Protein AF-A0A0W8BZK5-F1 (afdb_monomer)

Foldseek 3Di:
DVVVVCVVVVVVVVVVVVCVVVQCVQQNLLDDPDNLQQCADPVDLVAAGSSQDRDDPVVSVVVVVVVVVVCVVVVVVVCVVVLVVCCCVPVVQPPDPVVVVVVVVPPDDDDPPPDDDDDDDPDDPDDPVRVVVVVVVVSVVSCPDPVSVVVSVVVVVVVVVVVVVCCVLCVVLVVLVVQLCCLPVCLVPVQVVVLVVVCVVCVPPDDPVVVVVSVVSNVVSNVVSVVSNVVSVCCRPPNDPDQQSRPSDDPVCSPPNPRNPPPPPD

pLDDT: mean 74.09, std 17.81, range [29.72, 94.94]

Radius of gyration: 26.02 Å; Cα contacts (8 Å, |Δi|>4): 143; chains: 1; bounding box: 60×58×75 Å

Structure (mmCIF, N/CA/C/O backbone):
data_AF-A0A0W8BZK5-F1
#
_entry.id   AF-A0A0W8BZK5-F1
#
loop_
_atom_site.group_PDB
_atom_site.id
_atom_site.type_symbol
_atom_site.label_atom_id
_atom_site.label_alt_id
_atom_site.label_comp_id
_atom_site.label_asym_id
_atom_site.label_entity_id
_atom_site.label_seq_id
_atom_site.pdbx_PDB_ins_code
_atom_site.Cartn_x
_atom_site.Cartn_y
_atom_site.Cartn_z
_atom_site.occupancy
_atom_site.B_iso_or_equiv
_atom_site.auth_seq_id
_atom_site.auth_comp_id
_atom_site.auth_asym_id
_atom_site.auth_atom_id
_atom_site.pdbx_PDB_model_num
ATOM 1 N N . MET A 1 1 ? -25.709 -7.618 2.579 1.00 75.31 1 MET A N 1
ATOM 2 C CA . MET A 1 1 ? -24.299 -7.294 2.890 1.00 75.31 1 MET A CA 1
ATOM 3 C C . MET A 1 1 ? -23.304 -8.224 2.175 1.00 75.31 1 MET A C 1
ATOM 5 O O . MET A 1 1 ? -22.573 -7.702 1.344 1.00 75.31 1 MET A O 1
ATOM 9 N N . PRO A 1 2 ? -23.306 -9.567 2.339 1.00 87.19 2 PRO A N 1
ATOM 10 C CA . PRO A 1 2 ? -22.274 -10.434 1.736 1.00 87.19 2 PRO A CA 1
ATOM 11 C C . PRO A 1 2 ? -22.284 -10.462 0.198 1.00 87.19 2 PRO A C 1
ATOM 13 O O . PRO A 1 2 ? -21.233 -10.506 -0.428 1.00 87.19 2 PRO A O 1
ATOM 16 N N . ARG A 1 3 ? -23.463 -10.352 -0.429 1.00 88.50 3 ARG A N 1
ATOM 17 C CA . ARG A 1 3 ? -23.583 -10.293 -1.898 1.00 88.50 3 ARG A CA 1
ATOM 18 C C . ARG A 1 3 ? -22.897 -9.066 -2.506 1.00 88.50 3 ARG A C 1
ATOM 20 O O . ARG A 1 3 ? -22.316 -9.173 -3.574 1.00 88.50 3 ARG A O 1
ATOM 27 N N . ILE A 1 4 ? -22.947 -7.922 -1.820 1.00 92.31 4 ILE A N 1
ATOM 28 C CA . ILE A 1 4 ? -22.330 -6.677 -2.300 1.00 92.31 4 ILE A CA 1
ATOM 29 C C . ILE A 1 4 ? -20.807 -6.803 -2.233 1.00 92.31 4 ILE A C 1
ATOM 31 O O . ILE A 1 4 ? -20.140 -6.464 -3.200 1.00 92.31 4 ILE A O 1
ATOM 35 N N . ILE A 1 5 ? -20.280 -7.370 -1.139 1.00 90.62 5 ILE A N 1
ATOM 36 C CA . ILE A 1 5 ? -18.844 -7.639 -0.965 1.00 90.62 5 ILE A CA 1
ATOM 37 C C . ILE A 1 5 ? -18.337 -8.590 -2.053 1.00 90.62 5 ILE A C 1
ATOM 39 O O . ILE A 1 5 ? -17.288 -8.351 -2.640 1.00 90.62 5 ILE A O 1
ATOM 43 N N . LEU A 1 6 ? -19.092 -9.649 -2.354 1.00 91.88 6 LEU A N 1
ATOM 44 C CA . LEU A 1 6 ? -18.705 -10.613 -3.382 1.00 91.88 6 LEU A CA 1
ATOM 45 C C . LEU A 1 6 ? -18.656 -9.970 -4.775 1.00 91.88 6 LEU A C 1
ATOM 47 O O . LEU A 1 6 ? -17.715 -10.214 -5.526 1.00 91.88 6 LEU A O 1
ATOM 51 N N . VAL A 1 7 ? -19.632 -9.118 -5.103 1.00 94.56 7 VAL A N 1
ATOM 52 C CA . VAL A 1 7 ? -19.660 -8.397 -6.384 1.00 94.56 7 VAL A CA 1
ATOM 53 C C . VAL A 1 7 ? -18.528 -7.372 -6.472 1.00 94.56 7 VAL A C 1
ATOM 55 O O . VAL A 1 7 ? -17.850 -7.320 -7.495 1.00 94.56 7 VAL A O 1
ATOM 58 N N . SER A 1 8 ? -18.286 -6.580 -5.423 1.00 92.69 8 SER A N 1
ATOM 59 C CA . SER A 1 8 ? -17.249 -5.542 -5.451 1.00 92.69 8 SER A CA 1
ATOM 60 C C . SER A 1 8 ? -15.835 -6.126 -5.459 1.00 92.69 8 SER A C 1
ATOM 62 O O . SER A 1 8 ? -15.016 -5.711 -6.278 1.00 92.69 8 SER A O 1
ATOM 64 N N . LEU A 1 9 ? -15.558 -7.123 -4.611 1.00 91.81 9 LEU A N 1
ATOM 65 C CA . LEU A 1 9 ? -14.267 -7.812 -4.580 1.00 91.81 9 LEU A CA 1
ATOM 66 C C . LEU A 1 9 ? -14.028 -8.571 -5.889 1.00 91.81 9 LEU A C 1
ATOM 68 O O . LEU A 1 9 ? -12.952 -8.462 -6.467 1.00 91.81 9 LEU A O 1
ATOM 72 N N . GLY A 1 10 ? -15.048 -9.274 -6.396 1.00 93.56 10 GLY A N 1
ATOM 73 C CA . GLY A 1 10 ? -14.964 -10.002 -7.661 1.00 93.56 10 GLY A CA 1
ATOM 74 C C . GLY A 1 10 ? -14.687 -9.086 -8.853 1.00 93.56 10 GLY A C 1
ATOM 75 O O . GLY A 1 10 ? -13.795 -9.374 -9.651 1.00 93.56 10 GLY A O 1
ATOM 76 N N . ALA A 1 11 ? -15.391 -7.954 -8.951 1.00 94.94 11 ALA 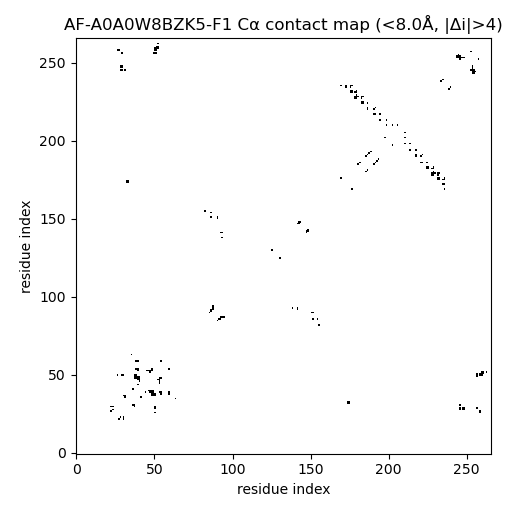A N 1
ATOM 77 C CA . ALA A 1 11 ? -15.142 -6.961 -9.994 1.00 94.94 11 ALA A CA 1
ATOM 78 C C . ALA A 1 11 ? -13.724 -6.374 -9.888 1.00 94.94 11 ALA A C 1
ATOM 80 O O . ALA A 1 11 ? -13.016 -6.307 -10.892 1.00 94.94 11 ALA A O 1
ATOM 81 N N . GLY A 1 12 ? -13.279 -6.012 -8.679 1.00 93.06 12 GLY A N 1
ATOM 82 C CA . GLY A 1 12 ? -11.923 -5.511 -8.442 1.00 93.06 12 GLY A CA 1
ATOM 83 C C . GLY A 1 12 ? -10.846 -6.512 -8.864 1.00 93.06 12 GLY A C 1
ATOM 84 O O . GLY A 1 12 ? -9.942 -6.163 -9.624 1.00 93.06 12 GLY A O 1
ATOM 85 N N . SER A 1 13 ? -10.973 -7.774 -8.448 1.00 93.44 13 SER A N 1
ATOM 86 C CA . SER A 1 13 ? -10.050 -8.844 -8.840 1.00 93.44 13 SER A CA 1
ATOM 87 C C . SER A 1 13 ? -10.023 -9.069 -10.353 1.00 93.44 13 SER A C 1
ATOM 89 O O . SER A 1 13 ? -8.945 -9.272 -10.906 1.00 93.44 13 SER A O 1
ATOM 91 N N . ALA A 1 14 ? -11.168 -8.986 -11.038 1.00 94.88 14 ALA A N 1
ATOM 92 C CA . ALA A 1 14 ? -11.226 -9.122 -12.493 1.00 94.88 14 ALA A CA 1
ATOM 93 C C . ALA A 1 14 ? -10.464 -7.995 -13.215 1.00 94.88 14 ALA A C 1
ATOM 95 O O . ALA A 1 14 ? -9.717 -8.271 -14.154 1.00 94.88 14 ALA A O 1
ATOM 96 N N . PHE A 1 15 ? -10.593 -6.744 -12.758 1.00 93.69 15 PHE A N 1
ATOM 97 C CA . PHE A 1 15 ? -9.834 -5.623 -13.322 1.00 93.69 15 PHE A CA 1
ATOM 98 C C . PHE A 1 15 ? -8.328 -5.753 -13.070 1.00 93.69 15 PHE A C 1
ATOM 100 O O . PHE A 1 15 ? -7.545 -5.581 -14.005 1.00 93.69 15 PHE A O 1
ATOM 107 N N . PHE A 1 16 ? -7.911 -6.110 -11.849 1.00 89.38 16 PHE A N 1
ATOM 108 C CA . PHE A 1 16 ? -6.493 -6.344 -11.550 1.00 89.38 16 PHE A CA 1
ATOM 109 C C . PHE A 1 16 ? -5.911 -7.486 -12.383 1.00 89.38 16 PHE A C 1
ATOM 111 O O . PHE A 1 16 ? -4.810 -7.355 -12.917 1.00 89.38 16 PHE A O 1
ATOM 118 N N . LEU A 1 17 ? -6.664 -8.574 -12.554 1.00 91.25 17 LEU A N 1
ATOM 119 C CA . LEU A 1 17 ? -6.258 -9.700 -13.388 1.00 91.25 17 LEU A CA 1
ATOM 120 C C . LEU A 1 17 ? -6.115 -9.288 -14.859 1.00 91.25 17 LEU A C 1
ATOM 122 O O . LEU A 1 17 ? -5.125 -9.640 -15.497 1.00 91.25 17 LEU A O 1
ATOM 126 N N . ALA A 1 18 ? -7.063 -8.516 -15.394 1.00 91.94 18 ALA A N 1
ATOM 127 C CA . ALA A 1 18 ? -7.003 -8.029 -16.770 1.00 91.94 18 ALA A CA 1
ATOM 128 C C . ALA A 1 18 ? -5.768 -7.145 -17.012 1.00 91.94 18 ALA A C 1
ATOM 130 O O . ALA A 1 18 ? -5.072 -7.326 -18.012 1.00 91.94 18 ALA A O 1
ATOM 131 N N . ILE A 1 19 ? -5.460 -6.235 -16.080 1.00 87.88 19 ILE A N 1
ATOM 132 C CA . ILE A 1 19 ? -4.265 -5.381 -16.151 1.00 87.88 19 ILE A CA 1
ATOM 133 C C . ILE A 1 19 ? -2.990 -6.227 -16.059 1.00 87.88 19 ILE A C 1
ATOM 135 O O . ILE A 1 19 ? -2.066 -6.006 -16.839 1.00 87.88 19 ILE A O 1
ATOM 139 N N . ALA A 1 20 ? -2.944 -7.215 -15.161 1.00 84.75 20 ALA A N 1
ATOM 140 C CA . ALA A 1 20 ? -1.790 -8.098 -15.010 1.00 84.75 20 ALA A CA 1
ATOM 141 C C . ALA A 1 20 ? -1.519 -8.917 -16.283 1.00 84.75 20 ALA A C 1
ATOM 143 O O . ALA A 1 20 ? -0.385 -8.952 -16.760 1.00 84.75 20 ALA A O 1
ATOM 144 N N . ILE A 1 21 ? -2.557 -9.519 -16.878 1.00 86.75 21 ILE A N 1
ATOM 145 C CA . ILE A 1 21 ? -2.435 -10.286 -18.128 1.00 86.75 21 ILE A CA 1
ATOM 146 C C . ILE A 1 21 ? -1.998 -9.374 -19.278 1.00 86.75 21 ILE A C 1
ATOM 148 O O . ILE A 1 21 ? -1.086 -9.729 -20.023 1.00 86.75 21 ILE A O 1
ATOM 152 N N . ALA A 1 22 ? -2.609 -8.193 -19.420 1.00 84.56 22 ALA A N 1
ATOM 153 C CA . ALA A 1 22 ? -2.249 -7.242 -20.469 1.00 84.56 22 ALA A CA 1
ATOM 154 C C . ALA A 1 22 ? -0.808 -6.727 -20.312 1.00 84.56 22 ALA A C 1
ATOM 156 O O . ALA A 1 22 ? -0.077 -6.645 -21.298 1.00 84.56 22 ALA A O 1
ATOM 157 N N . GLY A 1 23 ? -0.386 -6.427 -19.080 1.00 78.69 23 GLY A N 1
ATOM 158 C CA . GLY A 1 23 ? 0.980 -6.013 -18.763 1.00 78.69 23 GLY A CA 1
ATOM 159 C C . GLY A 1 23 ? 1.998 -7.103 -19.091 1.00 78.69 23 GLY A C 1
ATOM 160 O O . GLY A 1 23 ? 2.964 -6.842 -19.807 1.00 78.69 23 GLY A O 1
ATOM 161 N N . TYR A 1 24 ? 1.740 -8.338 -18.656 1.00 79.56 24 TYR A N 1
ATOM 162 C CA . TYR A 1 24 ? 2.610 -9.478 -18.947 1.00 79.56 24 TYR A CA 1
ATOM 163 C C . TYR A 1 24 ? 2.682 -9.790 -20.449 1.00 79.56 24 TYR A C 1
ATOM 165 O O . TYR A 1 24 ? 3.766 -10.006 -20.983 1.00 79.56 24 TYR A O 1
ATOM 173 N N . ALA A 1 25 ? 1.557 -9.744 -21.167 1.00 80.38 25 ALA A N 1
ATOM 174 C CA . ALA A 1 25 ? 1.538 -9.964 -22.613 1.00 80.38 25 ALA A CA 1
ATOM 175 C C . ALA A 1 25 ? 2.269 -8.859 -23.400 1.00 80.38 25 ALA A C 1
ATOM 177 O O . ALA A 1 25 ? 2.789 -9.118 -24.485 1.00 80.38 25 ALA A O 1
ATOM 178 N N . ALA A 1 26 ? 2.298 -7.626 -22.883 1.00 72.81 26 ALA A N 1
ATOM 179 C CA . ALA A 1 26 ? 2.930 -6.492 -23.551 1.00 72.81 26 ALA A CA 1
ATOM 180 C C . ALA A 1 26 ? 4.432 -6.350 -23.250 1.00 72.81 26 ALA A C 1
ATOM 182 O O . ALA A 1 26 ? 5.170 -5.937 -24.142 1.00 72.81 26 ALA A O 1
ATOM 183 N N . GLY A 1 27 ? 4.877 -6.659 -22.026 1.00 67.12 27 GLY A N 1
ATOM 184 C CA . GLY A 1 27 ? 6.263 -6.441 -21.581 1.00 67.12 27 GLY A CA 1
ATOM 185 C C . GLY A 1 27 ? 7.003 -7.673 -21.056 1.00 67.12 27 GLY A C 1
ATOM 186 O O . GLY A 1 27 ? 8.165 -7.562 -20.671 1.00 67.12 27 GLY A O 1
ATOM 187 N N . GLY A 1 28 ? 6.365 -8.846 -21.039 1.00 70.81 28 GLY A N 1
ATOM 188 C CA . GLY A 1 28 ? 6.978 -10.103 -20.609 1.00 70.81 28 GLY A CA 1
ATOM 189 C C . GLY A 1 28 ? 7.560 -10.041 -19.192 1.00 70.81 28 GLY A C 1
ATOM 190 O O . GLY A 1 28 ? 7.042 -9.357 -18.310 1.00 70.81 28 GLY A O 1
ATOM 191 N N . CYS A 1 29 ? 8.673 -10.745 -18.980 1.00 62.28 29 CYS A N 1
ATOM 192 C CA . CYS A 1 29 ? 9.392 -10.787 -17.700 1.00 62.28 29 CYS A CA 1
ATOM 193 C C . CYS A 1 29 ? 10.202 -9.508 -17.389 1.00 62.28 29 CYS A C 1
ATOM 195 O O . CYS A 1 29 ? 10.888 -9.454 -16.371 1.00 62.28 29 CYS A O 1
ATOM 197 N N . GLN A 1 30 ? 10.133 -8.489 -18.254 1.00 56.97 30 GLN A N 1
ATOM 198 C CA . GLN A 1 30 ? 10.928 -7.255 -18.174 1.00 56.97 30 GLN A CA 1
ATO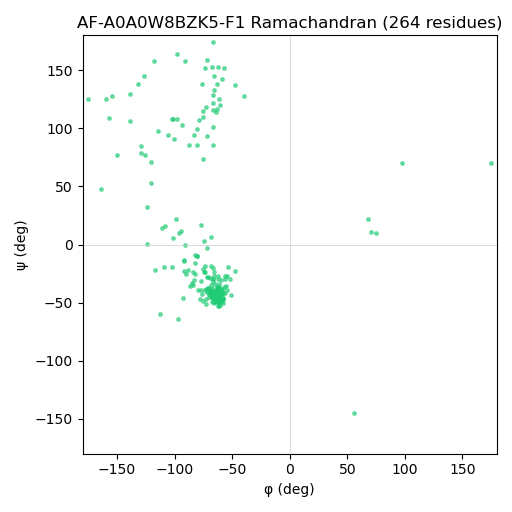M 199 C C . GLN A 1 30 ? 10.146 -6.065 -17.608 1.00 56.97 30 GLN A C 1
ATOM 201 O O . GLN A 1 30 ? 10.648 -4.943 -17.548 1.00 56.97 30 GLN A O 1
ATOM 206 N N . LEU A 1 31 ? 8.912 -6.307 -17.165 1.00 64.31 31 LEU A N 1
ATOM 207 C CA . LEU A 1 31 ? 8.102 -5.317 -16.476 1.00 64.31 31 LEU A CA 1
ATOM 208 C C . LEU A 1 31 ? 8.771 -4.928 -15.150 1.00 64.31 31 LEU A C 1
ATOM 210 O O . LEU A 1 31 ? 8.856 -5.738 -14.226 1.00 64.31 31 LEU A O 1
ATOM 214 N N . SER A 1 32 ? 9.217 -3.676 -15.040 1.00 62.41 32 SER A N 1
ATOM 215 C CA . SER A 1 32 ? 9.561 -3.110 -13.738 1.00 62.41 32 SER A CA 1
ATOM 216 C C . SER A 1 32 ? 8.277 -2.814 -12.966 1.00 62.41 32 SER A C 1
ATOM 218 O O . SER A 1 32 ? 7.218 -2.544 -13.538 1.00 62.41 32 SER A O 1
ATOM 220 N N . GLY A 1 33 ? 8.368 -2.863 -11.642 1.00 61.84 33 GLY A N 1
ATOM 221 C CA . GLY A 1 33 ? 7.221 -2.753 -10.749 1.00 61.84 33 GLY A CA 1
ATOM 222 C C . GLY A 1 33 ? 6.355 -1.524 -10.886 1.00 61.84 33 GLY A C 1
ATOM 223 O O . GLY A 1 33 ? 5.168 -1.563 -10.578 1.00 61.84 33 GLY A O 1
ATOM 224 N N . ASN A 1 34 ? 6.943 -0.428 -11.352 1.00 72.94 34 ASN A N 1
ATOM 225 C CA . ASN A 1 34 ? 6.176 0.730 -11.748 1.00 72.94 34 ASN A CA 1
ATOM 226 C C . ASN A 1 34 ? 6.066 0.765 -13.274 1.00 72.94 34 ASN A C 1
ATOM 228 O O . ASN A 1 34 ? 7.017 1.094 -13.991 1.00 72.94 34 ASN A O 1
ATOM 232 N N . LEU A 1 35 ? 4.861 0.463 -13.757 1.00 72.81 35 LEU A N 1
ATOM 233 C CA . LEU A 1 35 ? 4.532 0.459 -15.179 1.00 72.81 35 LEU A CA 1
ATOM 234 C C . LEU A 1 35 ? 4.802 1.815 -15.835 1.00 72.81 35 LEU A C 1
ATOM 236 O O . LEU A 1 35 ? 5.283 1.856 -16.963 1.00 72.81 35 LEU A O 1
ATOM 240 N N . LEU A 1 36 ? 4.566 2.924 -15.126 1.00 71.00 36 LEU A N 1
ATOM 241 C CA . LEU A 1 36 ? 4.799 4.266 -15.666 1.00 71.00 36 LEU A CA 1
ATOM 242 C C . LEU A 1 36 ? 6.284 4.492 -15.985 1.00 71.00 36 LEU A C 1
ATOM 244 O O . LEU A 1 36 ? 6.599 5.003 -17.056 1.00 71.00 36 LEU A O 1
ATOM 248 N N . PHE A 1 37 ? 7.196 4.024 -15.126 1.00 69.81 37 PHE A N 1
ATOM 249 C CA . PHE A 1 37 ? 8.642 4.120 -15.371 1.00 69.81 37 PHE A CA 1
ATOM 250 C C . PHE A 1 37 ? 9.155 3.143 -16.437 1.00 69.81 37 PHE A C 1
ATOM 252 O O . PHE A 1 37 ? 10.221 3.366 -17.000 1.00 69.81 37 PHE A O 1
ATOM 259 N N . SER A 1 38 ? 8.397 2.091 -16.749 1.00 69.06 38 SER A N 1
ATOM 260 C CA . SER A 1 38 ? 8.755 1.119 -17.793 1.00 69.06 38 SER A CA 1
ATOM 261 C C . SER A 1 38 ? 8.319 1.576 -19.191 1.00 69.06 38 SER A C 1
ATOM 263 O O . SER A 1 38 ? 8.980 1.300 -20.195 1.00 69.06 38 SER A O 1
ATOM 265 N N . VAL A 1 39 ? 7.199 2.299 -19.279 1.00 71.44 39 VAL A N 1
ATOM 266 C CA . VAL A 1 39 ? 6.607 2.735 -20.555 1.00 71.44 39 VAL A CA 1
ATOM 267 C C . VAL A 1 39 ? 7.395 3.878 -21.203 1.00 71.44 39 VAL A C 1
ATOM 269 O O . VAL A 1 39 ? 7.329 4.035 -22.419 1.00 71.44 39 VAL A O 1
ATOM 272 N N . VAL A 1 40 ? 8.165 4.658 -20.438 1.00 71.38 40 VAL A N 1
ATOM 273 C CA . VAL A 1 40 ? 8.883 5.845 -20.936 1.00 71.38 40 VAL A CA 1
ATOM 274 C C . VAL A 1 40 ? 10.328 5.838 -20.474 1.00 71.38 40 VAL A C 1
ATOM 276 O O . VAL A 1 40 ? 10.611 5.581 -19.308 1.00 71.38 40 VAL A O 1
ATOM 279 N N . ASN A 1 41 ? 11.241 6.200 -21.372 1.00 69.00 41 ASN A N 1
ATOM 280 C CA . ASN A 1 41 ? 12.607 6.514 -20.984 1.00 69.00 41 ASN A CA 1
ATOM 281 C C . ASN A 1 41 ? 12.652 7.899 -20.311 1.00 69.00 41 ASN A C 1
ATOM 283 O O . ASN A 1 41 ? 12.350 8.917 -20.934 1.00 69.00 41 ASN A O 1
ATOM 287 N N . ILE A 1 42 ? 12.994 7.916 -19.021 1.00 66.69 42 ILE A N 1
ATOM 288 C CA . ILE A 1 42 ? 13.030 9.126 -18.181 1.00 66.69 42 ILE A CA 1
ATOM 289 C C . ILE A 1 42 ? 14.203 10.041 -18.566 1.00 66.69 42 ILE A C 1
ATOM 291 O O . ILE A 1 42 ? 14.110 11.250 -18.363 1.00 66.69 42 ILE A O 1
ATOM 295 N N . ALA A 1 43 ? 15.291 9.481 -19.106 1.00 67.38 43 ALA A N 1
ATOM 296 C CA . ALA A 1 43 ? 16.466 10.244 -19.515 1.00 67.38 43 ALA A CA 1
ATOM 297 C C . ALA A 1 43 ? 16.237 10.942 -20.861 1.00 67.38 43 ALA A C 1
ATOM 299 O O . ALA A 1 43 ? 16.467 12.142 -20.960 1.00 67.38 43 ALA A O 1
ATOM 300 N N . ASP A 1 44 ? 15.709 10.217 -21.855 1.00 64.69 44 ASP A N 1
ATOM 301 C CA . ASP A 1 44 ? 15.433 10.761 -23.186 1.00 64.69 44 ASP A CA 1
ATOM 302 C C . ASP A 1 44 ? 14.089 10.265 -23.751 1.00 64.69 44 ASP A C 1
ATOM 304 O O . ASP A 1 44 ? 14.004 9.140 -24.252 1.00 64.69 44 ASP A O 1
ATOM 308 N N . PRO A 1 45 ? 13.037 11.107 -23.791 1.00 68.25 45 PRO A N 1
ATOM 309 C CA . PRO A 1 45 ? 11.698 10.712 -24.247 1.00 68.25 45 PRO A CA 1
ATOM 310 C C . PRO A 1 45 ? 11.599 10.492 -25.768 1.00 68.25 45 PRO A C 1
ATOM 312 O O . PRO A 1 45 ? 10.528 10.181 -26.291 1.00 68.25 45 PRO A O 1
ATOM 315 N N . THR A 1 46 ? 12.687 10.726 -26.507 1.00 66.62 46 THR A N 1
ATOM 316 C CA . THR A 1 46 ? 12.806 10.469 -27.950 1.00 66.62 46 THR A CA 1
ATOM 317 C C . THR A 1 46 ? 13.359 9.081 -28.261 1.00 66.62 46 THR A C 1
ATOM 319 O O . THR A 1 46 ? 13.278 8.645 -29.409 1.00 66.62 46 THR A O 1
ATOM 322 N N . THR A 1 47 ? 13.907 8.397 -27.257 1.00 66.00 47 THR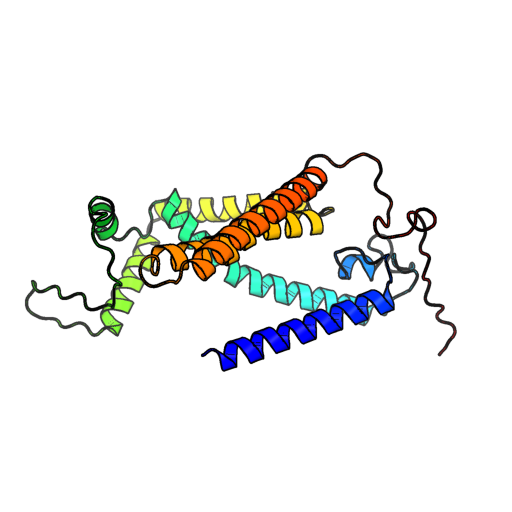 A N 1
ATOM 323 C CA . THR A 1 47 ? 14.513 7.072 -27.385 1.00 66.00 47 THR A CA 1
ATOM 324 C C . THR A 1 47 ? 13.535 5.980 -26.956 1.00 66.00 47 THR A C 1
ATOM 326 O O . THR A 1 47 ? 12.502 6.253 -26.339 1.00 66.00 47 THR A O 1
ATOM 329 N N . ALA A 1 48 ? 13.827 4.735 -27.334 1.00 66.06 48 ALA A N 1
ATOM 330 C CA . ALA A 1 48 ? 13.012 3.594 -26.937 1.00 66.06 48 ALA A CA 1
ATOM 331 C C . ALA A 1 48 ? 12.945 3.477 -25.403 1.00 66.06 48 ALA A C 1
ATOM 333 O O . ALA A 1 48 ? 13.928 3.742 -24.703 1.00 66.06 48 ALA A O 1
ATOM 334 N N . SER A 1 49 ? 11.777 3.090 -24.881 1.00 69.44 49 SER A N 1
ATOM 335 C CA . SER A 1 49 ? 11.628 2.782 -23.456 1.00 69.44 49 SER A CA 1
ATOM 336 C C . SER A 1 49 ? 12.427 1.527 -23.083 1.00 69.44 49 SER A C 1
ATOM 338 O O . SER A 1 49 ? 12.942 0.824 -23.954 1.00 69.44 49 SER A O 1
ATOM 340 N N . ALA A 1 50 ? 12.476 1.193 -21.790 1.00 62.88 50 ALA A N 1
ATOM 341 C CA . ALA A 1 50 ? 13.048 -0.068 -21.311 1.00 62.88 50 ALA A CA 1
ATOM 342 C C . ALA A 1 50 ? 12.450 -1.323 -21.994 1.00 62.88 50 ALA A C 1
ATOM 344 O O . ALA A 1 50 ? 13.077 -2.375 -21.989 1.00 62.88 50 ALA A O 1
ATOM 345 N N . LEU A 1 51 ? 11.265 -1.206 -22.609 1.00 63.03 51 LEU A N 1
ATOM 346 C CA . LEU A 1 51 ? 10.574 -2.266 -23.351 1.00 63.03 51 LEU A CA 1
ATOM 347 C C . LEU A 1 51 ? 10.820 -2.203 -24.876 1.00 63.03 51 LEU A C 1
ATOM 349 O O . LEU A 1 51 ? 10.139 -2.876 -25.648 1.00 63.03 51 LEU A O 1
ATOM 353 N N . GLY A 1 52 ? 11.753 -1.371 -25.347 1.00 65.88 52 GLY A N 1
ATOM 354 C CA . GLY A 1 52 ? 12.170 -1.338 -26.754 1.00 65.88 52 GLY A CA 1
ATOM 355 C C . GLY A 1 52 ? 11.179 -0.685 -27.727 1.00 65.88 52 GLY A C 1
ATOM 356 O O . GLY A 1 52 ? 11.387 -0.763 -28.936 1.00 65.88 52 GLY A O 1
ATOM 357 N N . PHE A 1 53 ? 10.120 -0.022 -27.245 1.00 69.69 53 PHE A N 1
ATOM 358 C CA . PHE A 1 53 ? 9.157 0.699 -28.089 1.00 69.69 53 PHE A CA 1
ATOM 359 C C . PHE A 1 53 ? 9.129 2.205 -27.798 1.00 69.69 53 PHE A C 1
ATOM 361 O O . PHE A 1 53 ? 9.507 2.660 -26.718 1.00 69.69 53 PHE A O 1
ATOM 368 N N . ILE A 1 54 ? 8.658 2.987 -28.774 1.00 73.25 54 ILE A N 1
ATOM 369 C CA . ILE A 1 54 ? 8.449 4.434 -28.644 1.00 73.25 54 ILE A CA 1
ATOM 370 C C . ILE A 1 54 ? 6.945 4.676 -28.429 1.00 73.25 54 ILE A C 1
ATOM 372 O O . ILE A 1 54 ? 6.163 4.476 -29.362 1.00 73.25 54 ILE A O 1
ATOM 376 N N . PRO A 1 55 ? 6.500 5.066 -27.220 1.00 76.25 55 PRO A N 1
ATOM 377 C CA . PRO A 1 55 ? 5.086 5.317 -26.951 1.00 76.25 55 PRO A CA 1
ATOM 378 C C . PRO A 1 55 ? 4.574 6.602 -27.620 1.00 76.25 55 PRO A C 1
ATOM 380 O O . PRO A 1 55 ? 5.321 7.546 -27.882 1.00 76.25 55 PRO A O 1
ATOM 383 N N . ASN A 1 56 ? 3.252 6.692 -27.815 1.00 81.50 56 ASN A N 1
ATOM 384 C CA . ASN A 1 56 ? 2.616 7.954 -28.190 1.00 81.50 56 ASN A CA 1
ATOM 385 C C . ASN A 1 56 ? 2.732 8.971 -27.038 1.00 81.50 56 ASN A C 1
ATOM 387 O O . ASN A 1 56 ? 2.237 8.738 -25.933 1.00 81.50 56 ASN A O 1
ATOM 391 N N . ARG A 1 57 ? 3.348 10.126 -27.318 1.00 77.88 57 ARG A N 1
ATOM 392 C CA . ARG A 1 57 ? 3.642 11.173 -26.322 1.00 77.88 57 ARG A CA 1
ATOM 393 C C . ARG A 1 57 ? 2.396 11.708 -25.621 1.00 77.88 57 ARG A C 1
ATOM 395 O O . ARG A 1 57 ? 2.426 11.928 -24.415 1.00 77.88 57 ARG A O 1
ATOM 402 N N . GLY A 1 58 ? 1.303 11.898 -26.362 1.00 83.19 58 GLY A N 1
ATOM 403 C CA . GLY A 1 58 ? 0.051 12.400 -25.801 1.00 83.19 58 GLY A CA 1
ATOM 404 C C . GLY A 1 58 ? -0.545 11.419 -24.795 1.00 83.19 58 GLY A C 1
ATOM 405 O O . GLY A 1 58 ? -0.899 11.816 -23.691 1.00 83.19 58 GLY A O 1
ATOM 406 N N . ALA A 1 59 ? -0.580 10.127 -25.133 1.00 83.06 59 ALA A N 1
ATOM 407 C CA . ALA A 1 59 ? -1.130 9.092 -24.255 1.00 83.06 59 ALA A CA 1
ATOM 408 C C . ALA A 1 59 ? -0.348 8.971 -22.937 1.00 83.06 59 ALA A C 1
ATOM 410 O O . ALA A 1 59 ? -0.946 8.871 -21.868 1.00 83.06 59 ALA A O 1
ATOM 411 N N . VAL A 1 60 ? 0.982 9.051 -23.011 1.00 81.94 60 VAL A N 1
ATOM 412 C CA . VAL A 1 60 ? 1.864 9.043 -21.838 1.00 81.94 60 VAL A CA 1
ATOM 413 C C . VAL A 1 60 ? 1.593 10.239 -20.933 1.00 81.94 60 VAL A C 1
ATOM 415 O O . VAL A 1 60 ? 1.352 10.063 -19.741 1.00 81.94 60 VAL A O 1
ATOM 418 N N . ILE A 1 61 ? 1.606 11.455 -21.487 1.00 85.56 61 ILE A N 1
ATOM 419 C CA . ILE A 1 61 ? 1.394 12.678 -20.702 1.00 85.56 61 ILE A CA 1
ATOM 420 C C . ILE A 1 61 ? 0.015 12.643 -20.039 1.00 85.56 61 ILE A C 1
ATOM 422 O O . ILE A 1 61 ? -0.100 12.938 -18.851 1.00 85.56 61 ILE A O 1
ATOM 426 N N . MET A 1 62 ? -1.017 12.217 -20.772 1.00 88.44 62 MET A N 1
ATOM 427 C CA . MET A 1 62 ? -2.366 12.079 -20.223 1.00 88.44 62 MET A CA 1
ATOM 428 C C . MET A 1 62 ? -2.415 11.057 -19.082 1.00 88.44 62 MET A C 1
ATOM 430 O O . MET A 1 62 ? -3.041 11.338 -18.064 1.00 88.44 62 MET A O 1
ATOM 434 N N . ALA A 1 63 ? -1.719 9.921 -19.199 1.00 87.31 63 ALA A N 1
ATOM 435 C CA . ALA A 1 63 ? -1.646 8.922 -18.132 1.00 87.31 63 ALA A CA 1
ATOM 436 C C . ALA A 1 63 ? -0.967 9.472 -16.863 1.00 87.31 63 ALA A C 1
ATOM 438 O O . ALA A 1 63 ? -1.505 9.315 -15.766 1.00 87.31 63 ALA A O 1
ATOM 439 N N . TYR A 1 64 ? 0.165 10.171 -17.002 1.00 85.69 64 TYR A N 1
ATOM 440 C CA . TYR A 1 64 ? 0.852 10.805 -15.870 1.00 85.69 64 TYR A CA 1
ATOM 441 C C . TYR A 1 64 ? 0.009 11.903 -15.213 1.00 85.69 64 TYR A C 1
ATOM 443 O O . TYR A 1 64 ? -0.054 11.966 -13.986 1.00 85.69 64 TYR A O 1
ATOM 451 N N . LEU A 1 65 ? -0.674 12.739 -16.003 1.00 90.69 65 LEU A N 1
ATOM 452 C CA . LEU A 1 65 ? -1.566 13.771 -15.470 1.00 90.69 65 LEU A CA 1
ATOM 453 C C . LEU A 1 65 ? -2.738 13.160 -14.699 1.00 90.69 65 LEU A C 1
ATOM 455 O O . LEU A 1 65 ? -3.033 13.607 -13.592 1.00 90.69 65 LEU A O 1
ATOM 459 N N . PHE A 1 66 ? -3.378 12.119 -15.238 1.00 91.81 66 PHE A N 1
ATOM 460 C CA . PHE A 1 66 ? -4.498 11.460 -14.562 1.00 91.81 66 PHE A CA 1
ATOM 461 C C . PHE A 1 66 ? -4.056 10.771 -13.267 1.00 91.81 66 PHE A C 1
ATOM 463 O O . PHE A 1 66 ? -4.732 10.891 -12.244 1.00 91.81 66 PHE A O 1
ATOM 470 N N . MET A 1 67 ? -2.895 10.107 -13.286 1.00 90.12 67 MET A N 1
ATOM 471 C CA . MET A 1 67 ? -2.316 9.491 -12.093 1.00 90.12 67 MET A CA 1
ATOM 472 C C . MET A 1 67 ? -1.976 10.546 -11.034 1.00 90.12 67 MET A C 1
ATOM 474 O O . MET A 1 67 ? -2.296 10.358 -9.862 1.00 90.12 67 MET A O 1
ATOM 478 N N . GLN A 1 68 ? -1.401 11.683 -11.436 1.00 91.56 68 GLN A N 1
ATOM 479 C CA . GLN A 1 68 ? -1.082 12.777 -10.520 1.00 91.56 68 GLN A CA 1
ATOM 480 C C . GLN A 1 68 ? -2.343 13.378 -9.891 1.00 91.56 68 GLN A C 1
ATOM 482 O O . GLN A 1 68 ? -2.392 13.557 -8.675 1.00 91.56 68 GLN A O 1
ATOM 487 N N . VAL A 1 69 ? -3.377 13.656 -10.693 1.00 94.44 69 VAL A N 1
ATOM 488 C CA . VAL A 1 69 ? -4.666 14.158 -10.187 1.00 94.44 69 VAL A CA 1
ATOM 489 C C . VAL A 1 69 ? -5.274 13.162 -9.196 1.00 94.44 69 VAL A C 1
ATOM 491 O O . VAL A 1 69 ? -5.703 13.566 -8.115 1.00 94.44 69 VAL A O 1
ATOM 494 N N . HIS A 1 70 ? -5.250 11.863 -9.512 1.00 92.94 70 HIS A N 1
ATOM 495 C CA . HIS A 1 70 ? -5.734 10.818 -8.611 1.00 92.94 70 HIS A CA 1
ATOM 496 C C . HIS A 1 70 ? -4.963 10.788 -7.282 1.00 92.94 70 HIS A C 1
ATOM 498 O O . HIS A 1 70 ? -5.589 10.802 -6.223 1.00 92.94 70 HIS A O 1
ATOM 504 N N . ILE A 1 71 ? -3.623 10.799 -7.320 1.00 91.31 71 ILE A N 1
ATOM 505 C CA . ILE A 1 71 ? -2.779 10.762 -6.113 1.00 91.31 71 ILE A CA 1
ATOM 506 C C . ILE A 1 71 ? -3.023 11.991 -5.237 1.00 91.31 71 ILE A C 1
ATOM 508 O O . ILE A 1 71 ? -3.160 11.839 -4.028 1.00 91.31 71 ILE A O 1
ATOM 512 N N . VAL A 1 72 ? -3.110 13.195 -5.813 1.00 93.56 72 VAL A N 1
ATOM 513 C CA . VAL A 1 72 ? -3.311 14.434 -5.039 1.00 93.56 72 VAL A CA 1
ATOM 514 C C . VAL A 1 72 ? -4.653 14.419 -4.306 1.00 93.56 72 VAL A C 1
ATOM 516 O O . VAL A 1 72 ? -4.708 14.736 -3.116 1.00 93.56 72 VAL A O 1
ATOM 519 N N . ILE A 1 73 ? -5.726 14.004 -4.987 1.00 93.31 73 ILE A N 1
ATOM 520 C CA . ILE A 1 73 ? -7.059 13.900 -4.378 1.00 93.31 73 ILE A CA 1
ATOM 521 C C . ILE A 1 73 ? -7.060 12.816 -3.291 1.00 93.31 73 ILE A C 1
ATOM 523 O O . ILE A 1 73 ? -7.503 13.063 -2.168 1.00 93.31 73 ILE A O 1
ATOM 527 N N . ALA A 1 74 ? -6.526 11.630 -3.597 1.00 92.88 74 ALA A N 1
ATOM 528 C CA . ALA A 1 74 ? -6.484 10.514 -2.659 1.00 92.88 74 ALA A CA 1
ATOM 529 C C . ALA A 1 74 ? -5.657 10.853 -1.410 1.00 92.88 74 ALA A C 1
ATOM 531 O O . ALA A 1 74 ? -6.128 10.643 -0.293 1.00 92.88 74 ALA A O 1
ATOM 532 N N . PHE A 1 75 ? -4.472 11.444 -1.580 1.00 91.12 75 PHE A N 1
ATOM 533 C CA . PHE A 1 75 ? -3.572 11.815 -0.488 1.00 91.12 75 PHE A CA 1
ATOM 534 C C . PHE A 1 75 ? -4.251 12.733 0.533 1.00 91.12 75 PHE A C 1
ATOM 536 O O . PHE A 1 75 ? -4.126 12.499 1.735 1.00 91.12 75 PHE A O 1
ATOM 543 N N . SER A 1 76 ? -5.042 13.709 0.070 1.00 87.81 76 SER A N 1
ATOM 544 C CA . SER A 1 76 ? -5.800 14.598 0.958 1.00 87.81 76 SER A CA 1
ATOM 545 C C . SER A 1 76 ? -6.772 13.838 1.864 1.00 87.81 76 SER A C 1
ATOM 547 O O . SER A 1 76 ? -6.940 14.205 3.023 1.00 87.81 76 SER A O 1
ATOM 549 N N . THR A 1 77 ? -7.415 12.789 1.348 1.00 90.88 77 THR A N 1
ATOM 550 C CA . THR A 1 77 ? -8.407 12.007 2.106 1.00 90.88 77 THR A CA 1
ATOM 551 C C . THR A 1 77 ? -7.771 10.929 2.984 1.00 90.88 77 THR A C 1
ATOM 553 O O . THR A 1 77 ? -8.239 10.673 4.091 1.00 90.88 77 THR A O 1
ATOM 556 N N . VAL A 1 78 ? -6.676 10.318 2.525 1.00 90.62 78 VAL A N 1
ATOM 557 C CA . VAL A 1 78 ? -6.017 9.193 3.205 1.00 90.62 78 VAL A CA 1
ATOM 558 C C . VAL A 1 78 ? -5.196 9.655 4.408 1.00 90.62 78 VAL A C 1
ATOM 560 O O . VAL A 1 78 ? -5.093 8.918 5.386 1.00 90.62 78 VAL A O 1
ATOM 563 N N . ILE A 1 79 ? -4.629 10.866 4.376 1.00 89.81 79 ILE A N 1
ATOM 564 C CA . ILE A 1 79 ? -3.750 11.347 5.453 1.00 89.81 79 ILE A CA 1
ATOM 565 C C . ILE A 1 79 ? -4.506 11.912 6.665 1.00 89.81 79 ILE A C 1
ATOM 567 O O . ILE A 1 79 ? -3.941 12.037 7.753 1.00 89.81 79 ILE A O 1
ATOM 571 N N . GLN A 1 80 ? -5.796 12.214 6.510 1.00 87.69 80 GLN A N 1
ATOM 572 C CA . GLN A 1 80 ? -6.584 12.858 7.556 1.00 87.69 80 GLN A CA 1
ATOM 573 C C . GLN A 1 80 ? -6.823 11.961 8.791 1.00 87.69 80 GLN A C 1
ATOM 575 O O . GLN A 1 80 ? -6.564 12.436 9.899 1.00 87.69 80 GLN A O 1
ATOM 580 N N . PRO A 1 81 ? -7.211 10.671 8.669 1.00 88.56 81 PRO A N 1
ATOM 581 C CA . PRO A 1 81 ? -7.323 9.789 9.835 1.00 88.56 81 PRO A CA 1
ATOM 582 C C . PRO A 1 81 ? -5.987 9.543 10.570 1.00 88.56 81 PRO A C 1
ATOM 584 O O . PRO A 1 81 ? -5.976 9.602 11.802 1.00 88.56 81 PRO A O 1
ATOM 587 N N . PRO A 1 82 ? -4.843 9.323 9.885 1.00 87.25 82 PRO A N 1
ATOM 588 C CA . PRO A 1 82 ? -3.536 9.262 10.538 1.00 87.25 82 PRO A CA 1
ATOM 589 C C . PRO A 1 82 ? -3.165 10.530 11.310 1.00 87.25 82 PRO A C 1
ATOM 591 O O . PRO A 1 82 ? -2.648 10.418 12.419 1.00 87.25 82 PRO A O 1
ATOM 594 N N . PHE A 1 83 ? -3.442 11.723 10.771 1.00 88.81 83 PHE A N 1
ATOM 595 C CA . PHE A 1 83 ? -3.192 12.974 11.497 1.00 88.81 83 PHE A CA 1
ATOM 596 C C . PHE A 1 83 ? -4.029 13.079 12.763 1.00 88.81 83 PHE A C 1
ATOM 598 O O . PHE A 1 83 ? -3.484 13.395 13.816 1.00 88.81 83 PHE A O 1
ATOM 605 N N . TYR A 1 84 ? -5.312 12.742 12.674 1.00 84.50 84 TYR A N 1
ATOM 606 C CA . TYR A 1 84 ? -6.204 12.714 13.827 1.00 84.50 84 TYR A CA 1
ATOM 607 C C . TYR A 1 84 ? -5.696 11.760 14.920 1.00 84.50 84 TYR A C 1
ATOM 609 O O . TYR A 1 84 ? -5.599 12.122 16.092 1.00 84.50 84 TYR A O 1
ATOM 617 N N . MET A 1 85 ? -5.293 10.544 14.537 1.00 84.50 85 MET A N 1
ATOM 618 C CA . MET A 1 85 ? -4.731 9.578 15.483 1.00 84.50 85 MET A CA 1
ATOM 619 C C . MET A 1 85 ? -3.403 10.067 16.073 1.00 84.50 85 MET A C 1
ATOM 621 O O . MET A 1 85 ? -3.211 9.991 17.284 1.00 84.50 85 MET A O 1
ATOM 625 N N . ALA A 1 86 ? -2.494 10.605 15.258 1.00 85.44 86 ALA A N 1
ATOM 626 C CA . ALA A 1 86 ? -1.207 11.113 15.729 1.00 85.44 86 ALA A CA 1
ATOM 627 C C . ALA A 1 86 ? -1.369 12.293 16.702 1.00 85.44 86 ALA A C 1
ATOM 629 O O . ALA A 1 86 ? -0.681 12.347 17.721 1.00 85.44 86 ALA A O 1
ATOM 630 N N . GLU A 1 87 ? -2.307 13.200 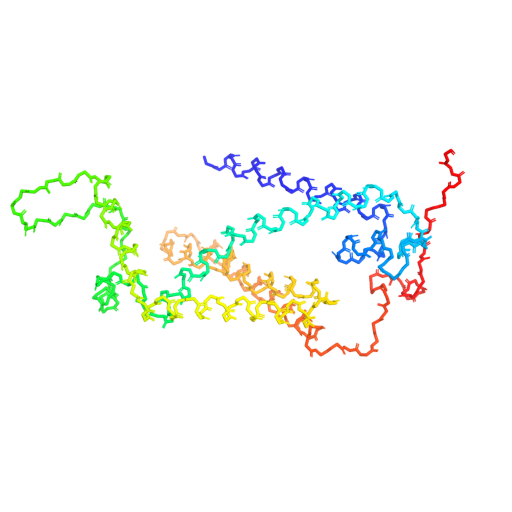16.435 1.00 85.38 87 GLU A N 1
ATOM 631 C CA . GLU A 1 87 ? -2.677 14.293 17.339 1.00 85.38 87 GLU A CA 1
ATOM 632 C C . GLU A 1 87 ? -3.203 13.762 18.676 1.00 85.38 87 GLU A C 1
ATOM 634 O O . GLU A 1 87 ? -2.745 14.196 19.738 1.00 85.38 87 GLU A O 1
ATOM 639 N N . ARG A 1 88 ? -4.070 12.747 18.639 1.00 82.38 88 ARG A N 1
ATOM 640 C CA . ARG A 1 88 ? -4.592 12.099 19.846 1.00 82.38 88 ARG A CA 1
ATOM 641 C C . ARG A 1 88 ? -3.522 11.379 20.665 1.00 82.38 88 ARG A C 1
ATOM 643 O O . ARG A 1 88 ? -3.531 11.458 21.896 1.00 82.38 88 ARG A O 1
ATOM 650 N N . PHE A 1 89 ? -2.592 10.683 20.014 1.00 81.25 89 PHE A N 1
ATOM 651 C CA . PHE A 1 89 ? -1.536 9.936 20.703 1.00 81.25 89 PHE A CA 1
ATOM 652 C C . PHE A 1 89 ? -0.416 10.837 21.240 1.00 81.25 89 PHE A C 1
ATOM 654 O O . PHE A 1 89 ? 0.030 10.627 22.367 1.00 81.25 89 PHE A O 1
ATOM 661 N N . ILE A 1 90 ? 0.031 11.832 20.465 1.00 81.69 90 ILE A N 1
ATOM 662 C CA . ILE A 1 90 ? 1.216 12.647 20.788 1.00 81.69 90 ILE A CA 1
ATOM 663 C C . ILE A 1 90 ? 0.843 13.912 21.563 1.00 81.69 90 ILE A C 1
ATOM 665 O O . ILE A 1 90 ? 1.496 14.240 22.551 1.00 81.69 90 ILE A O 1
ATOM 669 N N . LEU A 1 91 ? -0.190 14.636 21.123 1.00 76.75 91 LEU A N 1
ATOM 670 C CA . LEU A 1 91 ? -0.616 15.887 21.762 1.00 76.75 91 LEU A CA 1
ATOM 671 C C . LEU A 1 91 ? -1.690 15.657 22.828 1.00 76.75 91 LEU A C 1
ATOM 673 O O . LEU A 1 91 ? -1.933 16.546 23.639 1.00 76.75 91 LEU A O 1
ATOM 677 N N . GLY A 1 92 ? -2.309 14.471 22.856 1.00 69.62 92 GLY A N 1
ATOM 678 C CA . GLY A 1 92 ? -3.391 14.160 23.789 1.00 69.62 92 GLY A CA 1
ATOM 679 C C . GLY A 1 92 ? -4.691 14.903 23.488 1.00 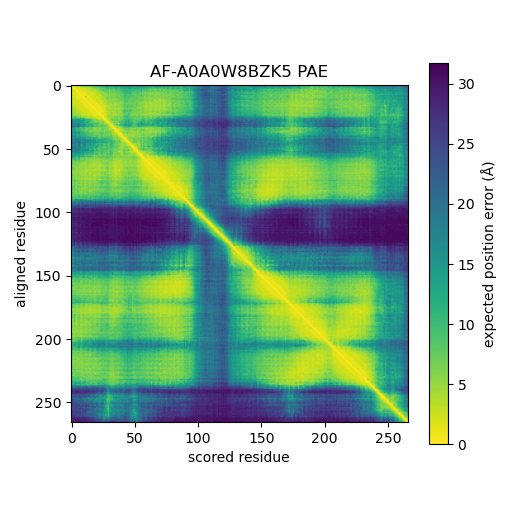69.62 92 GLY A C 1
ATOM 680 O O . GLY A 1 92 ? -5.594 14.864 24.317 1.00 69.62 92 GLY A O 1
ATOM 681 N N . MET A 1 93 ? -4.762 15.552 22.324 1.00 63.16 93 MET A N 1
ATOM 682 C CA . MET A 1 93 ? -5.933 16.271 21.836 1.00 63.16 93 MET A CA 1
ATOM 683 C C . MET A 1 93 ? -7.061 15.257 21.572 1.00 63.16 93 MET A C 1
ATOM 685 O O . MET A 1 93 ? -6.781 14.120 21.185 1.00 63.16 93 MET A O 1
ATOM 689 N N . HIS A 1 94 ? -8.322 15.613 21.806 1.00 64.75 94 HIS A N 1
ATOM 690 C CA . HIS A 1 94 ? -9.496 14.760 21.537 1.00 64.75 94 HIS A CA 1
ATOM 691 C C . HIS A 1 94 ? -9.605 13.514 22.431 1.00 64.75 94 HIS A C 1
ATOM 693 O O . HIS A 1 94 ? -10.254 12.514 22.083 1.00 64.75 94 HIS A O 1
ATOM 699 N N . LYS A 1 95 ? -8.958 13.537 23.599 1.00 57.81 95 LYS A N 1
ATOM 700 C CA . LYS A 1 95 ? -9.228 12.565 24.660 1.00 57.81 95 LYS A CA 1
ATOM 701 C C . LYS A 1 95 ? -10.500 12.988 25.377 1.00 57.81 95 LYS A C 1
ATOM 703 O O . LYS A 1 95 ? -10.496 13.938 26.151 1.00 57.81 95 LYS A O 1
ATOM 708 N N . THR A 1 96 ? -11.588 12.260 25.152 1.00 53.34 96 THR A N 1
ATOM 709 C CA . THR A 1 96 ? -12.786 12.406 25.979 1.00 53.34 96 THR A CA 1
ATOM 710 C C . THR A 1 96 ? -12.401 12.028 27.410 1.00 53.34 96 THR A C 1
ATOM 712 O O . THR A 1 96 ? -11.874 10.935 27.634 1.00 53.34 96 THR A O 1
ATOM 715 N N . THR A 1 97 ? -12.649 12.910 28.380 1.00 47.28 97 THR A N 1
ATOM 716 C CA . THR A 1 97 ? -12.336 12.736 29.816 1.00 47.28 97 THR A CA 1
ATOM 717 C C . THR A 1 97 ? -12.773 11.369 30.378 1.00 47.28 97 THR A C 1
ATOM 719 O O . THR A 1 97 ? -12.187 10.858 31.326 1.00 47.28 97 THR A O 1
ATOM 722 N N . THR A 1 98 ? -13.738 10.714 29.730 1.00 46.97 98 THR A N 1
ATOM 723 C CA . THR A 1 98 ? -14.259 9.375 30.033 1.00 46.97 98 THR A CA 1
ATOM 724 C C . THR A 1 98 ? -13.290 8.205 29.772 1.00 46.97 98 THR A C 1
ATOM 726 O O . THR A 1 98 ? -13.520 7.114 30.289 1.00 46.97 98 THR A O 1
ATOM 729 N N . GLU A 1 99 ? -12.226 8.359 28.974 1.00 47.28 99 GLU A N 1
ATOM 730 C CA . GLU A 1 99 ? -11.299 7.244 28.678 1.00 47.28 99 GLU A CA 1
ATOM 731 C C . GLU A 1 99 ? -10.241 7.002 29.761 1.00 47.28 99 GLU A C 1
ATOM 733 O O . GLU A 1 99 ? -9.783 5.869 29.914 1.00 47.28 99 GLU A O 1
ATOM 738 N N . ILE A 1 100 ? -9.889 8.019 30.556 1.00 45.91 100 ILE A N 1
ATOM 739 C CA . ILE A 1 100 ? -8.946 7.851 31.677 1.00 45.91 100 ILE A CA 1
ATOM 740 C C . ILE A 1 100 ? -9.562 6.957 32.771 1.00 45.91 100 ILE A C 1
ATOM 742 O O . ILE A 1 100 ? -8.847 6.194 33.415 1.00 45.91 100 ILE A O 1
ATOM 746 N N . GLU A 1 101 ? -10.889 6.969 32.915 1.00 38.69 101 GLU A N 1
ATOM 747 C CA . GLU A 1 101 ? -11.630 6.166 33.901 1.00 38.69 101 GLU A CA 1
ATOM 748 C C . GLU A 1 101 ? -12.020 4.762 33.384 1.00 38.69 101 GLU A C 1
ATOM 750 O O . GLU A 1 101 ? -12.225 3.824 34.156 1.00 38.69 101 GLU A O 1
ATOM 755 N N . LYS A 1 102 ? -12.082 4.569 32.059 1.00 43.53 102 LYS A N 1
ATOM 756 C CA . LYS A 1 102 ? -12.363 3.253 31.454 1.00 43.53 102 LYS A CA 1
ATOM 757 C C . LYS A 1 102 ? -11.122 2.370 31.324 1.00 43.53 102 LYS A C 1
ATOM 759 O O . LYS A 1 102 ? -11.256 1.149 31.329 1.00 43.53 102 LYS A O 1
ATOM 764 N N . LEU A 1 103 ? -9.918 2.948 31.278 1.00 38.22 103 LEU A N 1
ATOM 765 C CA . LEU A 1 103 ? -8.674 2.168 31.260 1.00 38.22 103 LEU A CA 1
ATOM 766 C C . LEU A 1 103 ? -8.346 1.533 32.627 1.00 38.22 103 LEU A C 1
ATOM 768 O O . LEU A 1 103 ? -7.666 0.510 32.674 1.00 38.22 103 LEU A O 1
ATOM 772 N N . SER A 1 104 ? -8.858 2.082 33.735 1.00 37.88 104 SER A N 1
ATOM 773 C CA . SER A 1 104 ? -8.782 1.453 35.066 1.00 37.88 104 SER A CA 1
ATOM 774 C C . SER A 1 104 ? -9.845 0.371 35.289 1.00 37.88 104 SER A C 1
ATOM 776 O O . SER A 1 104 ? -9.738 -0.393 36.246 1.00 37.88 104 SER A O 1
ATOM 778 N N . THR A 1 105 ? -10.826 0.250 34.391 1.00 34.53 105 THR A N 1
ATOM 779 C CA . THR A 1 105 ? -11.959 -0.675 34.527 1.00 34.53 105 THR A CA 1
ATOM 780 C C . THR A 1 105 ? -11.992 -1.663 33.357 1.00 34.53 105 THR A C 1
ATOM 782 O O . THR A 1 105 ? -12.992 -1.825 32.664 1.00 34.53 105 THR A O 1
ATOM 785 N N . VAL A 1 106 ? -10.869 -2.345 33.105 1.00 42.94 106 VAL A N 1
ATOM 786 C CA . VAL A 1 106 ? -10.806 -3.496 32.185 1.00 42.94 106 VAL A CA 1
ATOM 787 C C . VAL A 1 106 ? -11.430 -4.711 32.875 1.00 42.94 106 VAL A C 1
ATOM 789 O O . VAL A 1 106 ? -10.725 -5.604 33.336 1.00 42.94 106 VAL A O 1
ATOM 792 N N . ALA A 1 107 ? -12.756 -4.724 32.989 1.00 38.91 107 ALA A N 1
ATOM 793 C CA . ALA A 1 107 ? -13.533 -5.911 33.339 1.00 38.91 107 ALA A CA 1
ATOM 794 C C . ALA A 1 107 ? -15.027 -5.734 33.023 1.00 38.91 107 ALA A C 1
ATOM 796 O O . ALA A 1 107 ? -15.854 -6.044 33.865 1.00 38.91 107 ALA A O 1
ATOM 797 N N . ASP A 1 108 ? -15.401 -5.257 31.835 1.00 30.30 108 ASP A N 1
ATOM 798 C CA . ASP A 1 108 ? -16.590 -5.835 31.204 1.00 30.30 108 ASP A CA 1
ATOM 799 C C . ASP A 1 108 ? -16.617 -5.577 29.702 1.00 30.30 108 ASP A C 1
ATOM 801 O O . ASP A 1 108 ? -16.474 -4.453 29.220 1.00 30.30 108 ASP A O 1
ATOM 805 N N . LEU A 1 109 ? -16.734 -6.670 28.960 1.00 46.06 109 LEU A N 1
ATOM 806 C CA . LEU A 1 109 ? -16.746 -6.700 27.511 1.00 46.06 109 LEU A CA 1
ATOM 807 C C . LEU A 1 109 ? -18.207 -6.820 27.080 1.00 46.06 109 LEU A C 1
ATOM 809 O O . LEU A 1 109 ? -18.724 -7.923 26.925 1.00 46.06 109 LEU A O 1
ATOM 813 N N . SER A 1 110 ? -18.867 -5.689 26.871 1.00 30.00 110 SER A N 1
ATOM 814 C CA . SER A 1 110 ? -20.135 -5.636 26.153 1.00 30.00 110 SER A CA 1
ATOM 815 C C . SER A 1 110 ? -20.141 -4.422 25.227 1.00 30.00 110 SER A C 1
ATOM 817 O O . SER A 1 110 ? -19.735 -3.314 25.570 1.00 30.00 110 SER A O 1
ATOM 819 N N . THR A 1 111 ? -20.492 -4.708 23.981 1.00 35.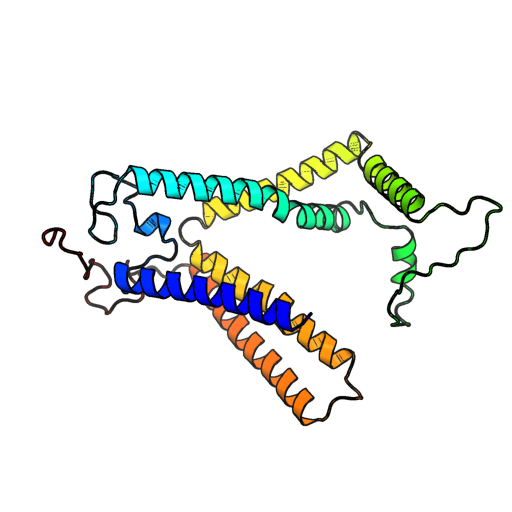09 111 THR A N 1
ATOM 820 C CA . THR A 1 111 ? -20.703 -3.788 22.862 1.00 35.09 111 THR A CA 1
ATOM 821 C C . THR A 1 111 ? -21.410 -2.501 23.297 1.00 35.09 111 THR A C 1
ATOM 823 O O . THR A 1 111 ? -22.492 -2.599 23.874 1.00 35.09 111 THR A O 1
ATOM 826 N N . PRO A 1 112 ? -20.887 -1.296 22.997 1.00 37.56 112 PRO A N 1
ATOM 827 C CA . PRO A 1 112 ? -21.675 -0.091 23.165 1.00 37.56 112 PRO A CA 1
ATOM 828 C C . PRO A 1 112 ? -22.597 0.051 21.951 1.00 37.56 112 PRO A C 1
ATOM 830 O O . PRO A 1 112 ? -22.274 0.745 20.987 1.00 37.56 112 PRO A O 1
ATOM 833 N N . ASP A 1 113 ? -23.757 -0.602 22.016 1.00 29.72 113 ASP A N 1
ATOM 834 C CA . ASP A 1 113 ? -24.952 0.022 21.459 1.00 29.72 113 ASP A CA 1
ATOM 835 C C . ASP A 1 113 ? -25.138 1.331 22.240 1.00 29.72 113 ASP A C 1
ATOM 837 O O . ASP A 1 113 ? -25.159 1.357 23.473 1.00 29.72 113 ASP A O 1
ATOM 841 N N . LEU A 1 114 ? -25.120 2.446 21.514 1.00 39.50 114 LEU A N 1
ATOM 842 C CA . LEU A 1 114 ? -25.221 3.799 22.049 1.00 39.50 114 LEU A CA 1
ATOM 843 C C . LEU A 1 114 ? -26.612 4.030 22.653 1.00 39.50 114 LEU A C 1
ATOM 845 O O . LEU A 1 114 ? -27.484 4.604 22.012 1.00 39.50 114 LEU A O 1
ATOM 849 N N . GLU A 1 115 ? -26.791 3.646 23.912 1.00 33.62 115 GLU A N 1
ATOM 850 C CA . GLU A 1 115 ? -27.841 4.184 24.776 1.00 33.62 115 GLU A CA 1
ATOM 851 C C . GLU A 1 115 ? -27.198 4.635 26.094 1.00 33.62 115 GLU A C 1
ATOM 853 O O . GLU A 1 115 ? -27.171 3.937 27.106 1.00 33.62 115 GLU A O 1
ATOM 858 N N . TYR A 1 116 ? -26.572 5.815 26.053 1.00 34.59 116 TYR A N 1
ATOM 859 C CA . TYR A 1 116 ? -26.006 6.458 27.234 1.00 34.59 116 TYR A CA 1
ATOM 860 C C . TYR A 1 116 ? -27.114 7.219 27.961 1.00 34.59 116 TYR A C 1
ATOM 862 O O . TYR A 1 116 ? -27.426 8.365 27.639 1.00 34.59 116 TYR A O 1
ATOM 870 N N . ASN A 1 117 ? -27.726 6.560 28.940 1.00 44.44 117 ASN A N 1
ATOM 871 C CA . ASN A 1 117 ? -28.661 7.197 29.852 1.00 44.44 117 ASN A CA 1
ATOM 872 C C . ASN A 1 117 ? -27.871 7.935 30.946 1.00 44.44 117 ASN A C 1
ATOM 874 O O . ASN A 1 117 ? -27.417 7.318 31.910 1.00 44.44 117 ASN A O 1
ATOM 878 N N . VAL A 1 118 ? -27.704 9.254 30.808 1.00 37.06 118 VAL A N 1
ATOM 879 C CA . VAL A 1 118 ? -27.314 10.121 31.930 1.00 37.06 118 VAL A CA 1
ATOM 880 C C . VAL A 1 118 ? -28.445 11.078 32.248 1.00 37.06 118 VAL A C 1
ATOM 882 O O . VAL A 1 118 ? -28.603 12.144 31.660 1.00 37.06 118 VAL A O 1
ATOM 885 N N . SER A 1 119 ? -29.216 10.678 33.253 1.00 45.50 119 SER A N 1
ATOM 886 C CA . SER A 1 119 ? -29.916 11.608 34.122 1.00 45.50 119 SER A CA 1
ATOM 887 C C . SER A 1 119 ? -28.890 12.277 35.032 1.00 45.50 119 SER A C 1
ATOM 889 O O . SER A 1 119 ? -28.245 11.588 35.822 1.00 45.50 119 SER A O 1
ATOM 891 N N . ASN A 1 120 ? -28.750 13.602 34.933 1.00 41.81 120 ASN A N 1
ATOM 892 C CA . ASN A 1 120 ? -28.916 14.528 36.067 1.00 41.81 120 ASN A CA 1
ATOM 893 C C . ASN A 1 120 ? -28.573 15.975 35.666 1.00 41.81 120 ASN A C 1
ATOM 895 O O . ASN A 1 120 ? -27.591 16.558 36.120 1.00 41.81 120 ASN A O 1
ATOM 899 N N . THR A 1 121 ? -29.420 16.596 34.844 1.00 37.75 121 THR A N 1
ATOM 900 C CA . THR A 1 121 ? -29.615 18.058 34.841 1.00 37.75 121 THR A CA 1
ATOM 901 C C . THR A 1 121 ? -31.023 18.340 34.300 1.00 37.75 121 THR A C 1
ATOM 903 O O . THR A 1 121 ? -31.384 17.778 33.263 1.00 37.75 121 THR A O 1
ATOM 906 N N . PRO A 1 122 ? -31.878 19.114 34.995 1.00 39.78 122 PRO A N 1
ATOM 907 C CA . PRO A 1 122 ? -33.264 19.265 34.581 1.00 39.78 122 PRO A CA 1
ATOM 908 C C . PRO A 1 122 ? -33.354 20.186 33.361 1.00 39.78 122 PRO A C 1
ATOM 910 O O . PRO A 1 122 ? -33.190 21.396 33.469 1.00 39.78 122 PRO A O 1
ATOM 913 N N . GLY A 1 123 ? -33.677 19.581 32.218 1.00 43.28 123 GLY A N 1
ATOM 914 C CA . GLY A 1 123 ? -34.393 20.241 31.133 1.00 43.28 123 GLY A CA 1
ATOM 915 C C . GLY A 1 123 ? -33.551 20.800 29.995 1.00 43.28 123 GLY A C 1
ATOM 916 O O . GLY A 1 123 ? -33.561 22.003 29.820 1.00 43.28 123 GLY A O 1
ATOM 917 N N . VAL A 1 124 ? -32.945 19.936 29.173 1.00 43.84 124 VAL A N 1
ATOM 918 C CA . VAL A 1 124 ? -32.995 20.011 27.695 1.00 43.84 124 VAL A CA 1
ATOM 919 C C . VAL A 1 124 ? -32.716 18.598 27.164 1.00 43.84 124 VAL A C 1
ATOM 921 O O . VAL A 1 124 ? -31.594 18.111 27.251 1.00 43.84 124 VAL A O 1
ATOM 924 N N . THR A 1 125 ? -33.714 17.908 26.607 1.00 46.88 125 THR A N 1
ATOM 925 C CA . THR A 1 125 ? -33.458 16.761 25.717 1.00 46.88 125 THR A CA 1
ATOM 926 C C . THR A 1 125 ? -32.921 17.314 24.406 1.00 46.88 125 THR A C 1
ATOM 928 O O . THR A 1 125 ? -33.691 17.733 23.542 1.00 46.88 125 THR A O 1
ATOM 931 N N . LEU A 1 126 ? -31.598 17.383 24.288 1.00 54.94 126 LEU A N 1
ATOM 932 C CA . LEU A 1 126 ? -30.937 17.711 23.033 1.00 54.94 126 LEU A CA 1
ATOM 933 C C . LEU A 1 126 ? -31.204 16.574 22.043 1.00 54.94 126 LEU A C 1
ATOM 935 O O . LEU A 1 126 ? -31.087 15.397 22.382 1.00 54.94 126 LEU A O 1
ATOM 939 N N . THR A 1 127 ? -31.599 16.917 20.820 1.00 67.44 127 THR A N 1
ATOM 940 C CA . THR A 1 127 ? -31.687 15.930 19.738 1.00 67.44 127 THR A CA 1
ATOM 941 C C . THR A 1 127 ? -30.294 15.347 19.462 1.00 67.44 127 THR A C 1
ATOM 943 O O . THR A 1 127 ? -29.287 16.025 19.668 1.00 67.44 127 THR A O 1
ATOM 946 N N . ALA A 1 128 ? -30.202 14.109 18.960 1.00 63.94 128 ALA A N 1
ATOM 947 C CA . ALA A 1 128 ? -28.915 13.496 18.594 1.00 63.94 128 ALA A CA 1
ATOM 948 C C . ALA A 1 128 ? -28.101 14.368 17.610 1.00 63.94 128 ALA A C 1
ATOM 950 O O . ALA A 1 128 ? -26.871 14.340 17.605 1.00 63.94 128 ALA A O 1
ATOM 951 N N . GLU A 1 129 ? -28.786 15.191 16.807 1.00 64.56 129 GLU A N 1
ATOM 952 C CA . GLU A 1 129 ? -28.172 16.188 15.928 1.00 64.56 129 GLU A CA 1
ATOM 953 C C . GLU A 1 129 ? -27.560 17.374 16.689 1.00 64.56 129 GLU A C 1
ATOM 955 O O . GLU A 1 129 ? -26.493 17.845 16.301 1.00 64.56 129 GLU A O 1
ATOM 960 N N . GLN A 1 130 ? -28.185 17.845 17.773 1.00 64.94 130 GLN A N 1
ATOM 961 C CA . GLN A 1 130 ? -27.623 18.898 18.627 1.00 64.94 130 GLN A CA 1
ATOM 962 C C . GLN A 1 130 ? -26.414 18.401 19.419 1.00 64.94 130 GLN A C 1
ATOM 964 O O . GLN A 1 130 ? -25.395 19.079 19.414 1.00 64.94 130 GLN A O 1
ATOM 969 N N . GLN A 1 131 ? -26.462 17.190 19.983 1.00 62.22 131 GLN A N 1
ATOM 970 C CA . GLN A 1 131 ? -25.292 16.602 20.655 1.00 62.22 131 GLN A CA 1
ATOM 971 C C . GLN A 1 131 ? -24.116 16.379 19.694 1.00 62.22 131 GLN A C 1
ATOM 973 O O . GLN A 1 131 ? -22.960 16.565 20.068 1.00 62.22 131 GLN A O 1
ATOM 978 N N . ARG A 1 132 ? -24.389 15.996 18.440 1.00 64.69 132 ARG A N 1
ATOM 979 C CA . ARG A 1 132 ? -23.343 15.854 17.422 1.00 64.69 132 ARG A CA 1
ATOM 980 C C . ARG A 1 132 ? -22.738 17.205 17.037 1.00 64.69 132 ARG A C 1
ATOM 982 O O . ARG A 1 132 ? -21.523 17.282 16.899 1.00 64.69 132 ARG A O 1
ATOM 989 N N . LYS A 1 133 ? -23.558 18.250 16.895 1.00 68.88 133 LYS A N 1
ATOM 990 C CA . LYS A 1 133 ? -23.078 19.612 16.620 1.00 68.88 133 LYS A CA 1
ATOM 991 C C . LYS A 1 133 ? -22.263 20.183 17.772 1.00 68.88 133 LYS A C 1
ATOM 993 O O . LYS A 1 133 ? -21.203 20.727 17.515 1.00 68.88 133 LYS A O 1
ATOM 998 N N . GLU A 1 134 ? -22.710 20.011 19.012 1.00 65.56 134 GLU A N 1
ATOM 999 C CA . GLU A 1 134 ? -21.963 20.448 20.197 1.00 65.56 134 GLU A CA 1
ATOM 1000 C C . GLU A 1 134 ? -20.616 19.725 20.301 1.00 65.56 134 GLU A C 1
ATOM 1002 O O . GLU A 1 134 ? -19.603 20.361 20.564 1.00 65.56 134 GLU A O 1
ATOM 1007 N N . LYS A 1 135 ? -20.571 18.420 19.998 1.00 65.00 135 LYS A N 1
ATOM 1008 C CA . LYS A 1 135 ? -19.314 17.663 19.937 1.00 65.00 135 LYS A CA 1
ATOM 1009 C C . LYS A 1 135 ? -18.398 18.132 18.798 1.00 65.00 135 LYS A C 1
ATOM 1011 O O . LYS A 1 135 ? -17.195 18.243 18.997 1.00 65.00 135 LYS A O 1
ATOM 1016 N N . GLU A 1 136 ? -18.949 18.406 17.615 1.00 64.88 136 GLU A N 1
ATOM 1017 C CA . GLU A 1 136 ? -18.194 18.967 16.485 1.00 64.88 136 GLU A CA 1
ATOM 1018 C C . GLU A 1 136 ? -17.660 20.374 16.816 1.00 64.88 136 GLU A C 1
ATOM 1020 O O . GLU A 1 136 ? -16.520 20.692 16.488 1.00 64.88 136 GLU A O 1
ATOM 1025 N N . GLU A 1 137 ? -18.441 21.206 17.507 1.00 65.56 137 GLU A N 1
ATOM 1026 C CA . GLU A 1 137 ? -18.025 22.532 17.979 1.00 65.56 137 GLU A CA 1
ATOM 1027 C C . GLU A 1 137 ? -16.967 22.452 19.087 1.00 65.56 137 GLU A C 1
ATOM 1029 O O . GLU A 1 137 ? -16.015 23.233 19.065 1.00 65.56 137 GLU A O 1
ATOM 1034 N N . GLU A 1 138 ? -17.075 21.495 20.012 1.00 64.25 138 GLU A N 1
ATOM 1035 C CA . GLU A 1 138 ? -16.082 21.249 21.062 1.00 64.25 138 GLU A CA 1
ATOM 1036 C C . GLU A 1 138 ? -14.752 20.767 20.459 1.00 64.25 138 GLU A C 1
ATOM 1038 O O . GLU A 1 138 ? -13.701 21.338 20.762 1.00 64.25 138 GLU A O 1
ATOM 1043 N N . GLU A 1 139 ? -14.792 19.816 19.517 1.00 65.25 139 GLU A N 1
ATOM 1044 C CA . GLU A 1 139 ? -13.610 19.360 18.770 1.00 65.25 139 GLU A CA 1
ATOM 1045 C C . GLU A 1 139 ? -12.971 20.513 17.972 1.00 65.25 139 GLU A C 1
ATOM 1047 O O . GLU A 1 139 ? -11.751 20.672 17.984 1.00 65.25 139 GLU A O 1
ATOM 1052 N N . LEU A 1 140 ? -13.770 21.385 17.342 1.00 64.81 140 LEU A N 1
ATOM 1053 C CA . LEU A 1 140 ? -13.271 22.582 16.649 1.00 64.81 140 LEU A CA 1
ATOM 1054 C C . LEU A 1 140 ? -12.694 23.632 17.607 1.00 64.81 140 LEU A C 1
ATOM 1056 O O . LEU A 1 140 ? -11.722 24.309 17.258 1.00 64.81 140 LEU A O 1
ATOM 1060 N N . SER A 1 141 ? -13.263 23.771 18.805 1.00 65.06 141 SER A N 1
ATOM 1061 C CA . SER A 1 141 ? -12.775 24.691 19.836 1.00 65.06 141 SER A CA 1
ATOM 1062 C C . SER A 1 141 ? -11.430 24.243 20.412 1.00 65.06 141 SER A C 1
ATOM 1064 O O . SER A 1 141 ? -10.597 25.081 20.753 1.00 65.06 141 SER A O 1
ATOM 1066 N N . GLU A 1 142 ? -11.148 22.937 20.418 1.00 65.69 142 GLU A N 1
ATOM 1067 C CA . GLU A 1 142 ? -9.853 22.398 20.840 1.00 65.69 142 GLU A CA 1
ATOM 1068 C C . GLU A 1 142 ? -8.719 22.811 19.881 1.00 65.69 142 GLU A C 1
ATOM 1070 O O . GLU A 1 142 ? -7.570 23.004 20.292 1.00 65.69 142 GLU A O 1
ATOM 1075 N N . TYR A 1 143 ? -9.055 23.063 18.611 1.00 65.69 143 TYR A N 1
ATOM 1076 C CA . TYR A 1 143 ? -8.148 23.665 17.631 1.00 65.69 143 TYR A CA 1
ATOM 1077 C C . TYR A 1 143 ? -8.036 25.198 17.755 1.00 65.69 143 TYR A C 1
ATOM 1079 O O . TYR A 1 143 ? -7.151 25.798 17.133 1.00 65.69 143 TYR A O 1
ATOM 1087 N N . GLN A 1 144 ? -8.873 25.858 18.564 1.00 63.75 144 GLN A N 1
ATOM 1088 C CA . GLN A 1 144 ? -8.826 27.304 18.798 1.00 63.75 144 GLN A CA 1
ATOM 1089 C C . GLN A 1 144 ? -7.859 27.650 19.939 1.00 63.75 144 GLN A C 1
ATOM 1091 O O . GLN A 1 144 ? -8.227 27.854 21.091 1.00 63.75 144 GLN A O 1
ATOM 1096 N N . GLY A 1 145 ? -6.577 27.785 19.605 1.00 70.19 145 GLY A N 1
ATOM 1097 C CA . GLY A 1 145 ? -5.587 28.358 20.516 1.00 70.19 145 GLY A CA 1
ATOM 1098 C C . GLY A 1 145 ? -4.232 28.509 19.847 1.00 70.19 145 GLY A C 1
ATOM 1099 O O . GLY A 1 145 ? -3.693 27.531 19.352 1.00 70.19 145 GLY A O 1
ATOM 1100 N N . ALA A 1 146 ? -3.637 29.706 19.842 1.00 67.12 146 ALA A N 1
ATOM 1101 C CA . ALA A 1 146 ? -2.401 29.972 19.089 1.00 67.12 146 ALA A CA 1
ATOM 1102 C C . ALA A 1 146 ? -1.241 29.008 19.435 1.00 67.12 146 ALA A C 1
ATOM 1104 O O . ALA A 1 146 ? -0.489 28.596 18.553 1.00 67.12 146 ALA A O 1
ATOM 1105 N N . GLY A 1 147 ? -1.126 28.594 20.705 1.00 71.94 147 GLY A N 1
ATOM 1106 C CA . GLY A 1 147 ? -0.138 27.604 21.149 1.00 71.94 147 GLY A CA 1
ATOM 1107 C C . GLY A 1 147 ? -0.454 26.168 20.711 1.00 71.94 147 GLY A C 1
ATOM 1108 O O . GLY A 1 147 ? 0.452 25.429 20.326 1.00 71.94 147 GLY A O 1
ATOM 1109 N N . THR A 1 148 ? -1.730 25.776 20.719 1.00 73.94 148 THR A N 1
ATOM 1110 C CA . THR A 1 148 ? -2.192 24.465 20.229 1.00 73.94 148 THR A CA 1
ATOM 1111 C C . THR A 1 148 ? -2.088 24.386 18.707 1.00 73.94 148 THR A C 1
ATOM 1113 O O . THR A 1 148 ? -1.636 23.372 18.176 1.00 73.94 148 THR A O 1
ATOM 1116 N N . VAL A 1 149 ? -2.376 25.495 18.016 1.00 80.38 149 VAL A N 1
ATOM 1117 C CA . VAL A 1 149 ? -2.233 25.644 16.566 1.00 80.38 149 VAL A CA 1
ATOM 1118 C C . VAL A 1 149 ? -0.807 25.378 16.125 1.00 80.38 149 VAL A C 1
ATOM 1120 O O . VAL A 1 149 ? -0.563 24.540 15.259 1.00 80.38 149 VAL A O 1
ATOM 1123 N N . LEU A 1 150 ? 0.159 26.024 16.774 1.00 83.06 150 LEU A N 1
ATOM 1124 C CA . LEU A 1 150 ? 1.567 25.839 16.439 1.00 83.06 150 LEU A CA 1
ATOM 1125 C C . LEU A 1 150 ? 2.013 24.384 16.678 1.00 83.06 150 LEU A C 1
ATOM 1127 O O . LEU A 1 150 ? 2.733 23.819 15.855 1.00 83.06 150 LEU A O 1
ATOM 1131 N N . ARG A 1 151 ? 1.530 23.738 17.749 1.00 81.50 151 ARG A N 1
ATOM 1132 C CA . ARG A 1 151 ? 1.839 22.333 18.067 1.00 81.50 151 ARG A CA 1
ATOM 1133 C C . ARG A 1 151 ? 1.284 21.346 17.037 1.00 81.50 151 ARG A C 1
ATOM 1135 O O . ARG A 1 151 ? 2.057 20.522 16.546 1.00 81.50 151 ARG A O 1
ATOM 1142 N N . TYR A 1 152 ? -0.003 21.424 16.681 1.00 82.19 152 TYR A N 1
ATOM 1143 C CA . TYR A 1 152 ? -0.577 20.479 15.710 1.00 82.19 152 TYR A CA 1
ATOM 1144 C C . TYR A 1 152 ? -0.029 20.721 14.296 1.00 82.19 152 TYR A C 1
ATOM 1146 O O . TYR A 1 152 ? 0.295 19.762 13.596 1.00 82.19 152 TYR A O 1
ATOM 1154 N N . VAL A 1 153 ? 0.156 21.983 13.882 1.00 88.38 153 VAL A N 1
ATOM 1155 C CA . VAL A 1 153 ? 0.736 22.308 12.567 1.00 88.38 153 VAL A CA 1
ATOM 1156 C C . VAL A 1 153 ? 2.159 21.765 12.463 1.00 88.38 153 VAL A C 1
ATOM 1158 O O . VAL A 1 153 ? 2.503 21.150 11.455 1.00 88.38 153 VAL A O 1
ATOM 1161 N N . THR A 1 154 ? 2.969 21.923 13.515 1.00 89.62 154 THR A N 1
ATOM 1162 C CA . THR A 1 154 ? 4.341 21.388 13.548 1.00 89.62 154 THR A CA 1
ATOM 1163 C C . THR A 1 154 ? 4.352 19.863 13.475 1.00 89.62 154 THR A C 1
ATOM 1165 O O . THR A 1 154 ? 5.160 19.296 12.742 1.00 89.62 154 THR A O 1
ATOM 1168 N N . LEU A 1 155 ? 3.436 19.185 14.176 1.00 89.19 155 LEU A N 1
ATOM 1169 C CA . LEU A 1 155 ? 3.296 17.728 14.115 1.00 89.19 155 LEU A CA 1
ATOM 1170 C C . LEU A 1 155 ? 2.933 17.257 12.701 1.00 89.19 155 LEU A C 1
ATOM 1172 O O . LEU A 1 155 ? 3.605 16.375 12.165 1.00 89.19 155 LEU A O 1
ATOM 1176 N N . ARG A 1 156 ? 1.927 17.871 12.062 1.00 91.00 156 ARG A N 1
ATOM 1177 C CA . ARG A 1 156 ? 1.539 17.532 10.681 1.00 91.00 156 ARG A CA 1
ATOM 1178 C C . ARG A 1 156 ? 2.681 17.782 9.699 1.00 91.00 156 ARG A C 1
ATOM 1180 O O . ARG A 1 156 ? 2.961 16.926 8.863 1.00 91.00 156 ARG A O 1
ATOM 1187 N N . LEU A 1 157 ? 3.372 18.917 9.826 1.00 92.44 157 LEU A N 1
ATOM 1188 C CA . LEU A 1 157 ? 4.521 19.253 8.985 1.00 92.44 157 LEU A CA 1
ATOM 1189 C C . LEU A 1 157 ? 5.661 18.242 9.165 1.00 92.44 157 LEU A C 1
ATOM 1191 O O . LEU A 1 157 ? 6.256 17.820 8.179 1.00 92.44 157 LEU A O 1
ATOM 1195 N N . CYS A 1 158 ? 5.927 17.817 10.402 1.00 92.88 158 CYS A N 1
ATOM 1196 C CA . CYS A 1 158 ? 6.930 16.801 10.710 1.00 92.88 158 CYS A CA 1
ATOM 1197 C C . CYS A 1 158 ? 6.590 15.459 10.046 1.00 92.88 158 CYS A C 1
ATOM 1199 O O . CYS A 1 158 ? 7.436 14.883 9.366 1.00 92.88 158 CYS A O 1
ATOM 1201 N N . ILE A 1 159 ? 5.339 14.997 10.156 1.00 91.19 159 ILE A N 1
ATOM 1202 C CA . ILE A 1 159 ? 4.892 13.755 9.504 1.00 91.19 159 ILE A CA 1
ATOM 1203 C C . ILE A 1 159 ? 5.061 13.851 7.982 1.00 91.19 159 ILE A C 1
ATOM 1205 O O . ILE A 1 159 ? 5.610 12.936 7.371 1.00 91.19 159 ILE A O 1
ATOM 1209 N N . ILE A 1 160 ? 4.647 14.963 7.363 1.00 93.19 160 ILE A N 1
ATOM 1210 C CA . ILE A 1 160 ? 4.815 15.171 5.916 1.00 93.19 160 ILE A CA 1
ATOM 1211 C C . ILE A 1 160 ? 6.301 15.194 5.539 1.00 93.19 160 ILE A C 1
ATOM 1213 O O . ILE A 1 160 ? 6.687 14.558 4.561 1.00 93.19 160 ILE A O 1
ATOM 1217 N N . ALA A 1 161 ? 7.147 15.873 6.314 1.00 94.06 161 ALA A N 1
ATOM 1218 C CA . ALA A 1 161 ? 8.584 15.932 6.061 1.00 94.06 161 ALA A CA 1
ATOM 1219 C C . ALA A 1 161 ? 9.232 14.540 6.115 1.00 94.06 161 ALA A C 1
ATOM 1221 O O . ALA A 1 161 ? 10.034 14.207 5.243 1.00 94.06 161 ALA A O 1
ATOM 1222 N N . VAL A 1 162 ? 8.842 13.703 7.083 1.00 91.81 162 VAL A N 1
ATOM 1223 C CA . VAL A 1 162 ? 9.298 12.307 7.170 1.00 91.81 162 VAL A CA 1
ATOM 1224 C C . VAL A 1 162 ? 8.820 11.503 5.961 1.00 91.81 162 VAL A C 1
ATOM 1226 O O . VAL A 1 162 ? 9.631 10.824 5.335 1.00 91.81 162 VAL A O 1
ATOM 1229 N N . LEU A 1 163 ? 7.544 11.613 5.574 1.00 90.19 163 LEU A N 1
ATOM 1230 C CA . LEU A 1 163 ? 7.011 10.927 4.388 1.00 90.19 163 LEU A CA 1
ATOM 1231 C C . LEU A 1 163 ? 7.758 11.327 3.106 1.00 90.19 163 LEU A C 1
ATOM 1233 O O . LEU A 1 163 ? 8.069 10.467 2.281 1.00 90.19 163 LEU A O 1
ATOM 1237 N N . VAL A 1 164 ? 8.088 12.611 2.947 1.00 92.06 164 VAL A N 1
ATOM 1238 C CA . VAL A 1 164 ? 8.870 13.113 1.808 1.00 92.06 164 VAL A CA 1
ATOM 1239 C C . VAL A 1 164 ? 10.305 12.585 1.849 1.00 92.06 164 VAL A C 1
ATOM 1241 O O . VAL A 1 164 ? 10.799 12.119 0.825 1.00 92.06 164 VAL A O 1
ATOM 1244 N N . ALA A 1 165 ? 10.961 12.589 3.013 1.00 91.62 165 ALA A N 1
ATOM 1245 C CA . ALA A 1 165 ? 12.314 12.053 3.161 1.00 91.62 165 ALA A CA 1
ATOM 1246 C C . ALA A 1 165 ? 12.379 10.560 2.800 1.00 91.62 165 ALA A C 1
ATOM 1248 O O . ALA A 1 165 ? 13.254 10.146 2.039 1.00 91.62 165 ALA A O 1
ATOM 1249 N N . VAL A 1 166 ? 11.409 9.770 3.273 1.00 88.19 166 VAL A N 1
ATOM 1250 C CA . VAL A 1 166 ? 11.269 8.348 2.920 1.00 88.19 166 VAL A CA 1
ATOM 1251 C C . VAL A 1 166 ? 11.009 8.183 1.419 1.00 88.19 166 VAL A C 1
ATOM 1253 O O . VAL A 1 166 ? 11.630 7.336 0.783 1.00 88.19 166 VAL A O 1
ATOM 1256 N N . SER A 1 167 ? 10.156 9.026 0.829 1.00 86.31 167 SER A N 1
ATOM 1257 C CA . SER A 1 167 ? 9.853 8.986 -0.610 1.00 86.31 167 SER A CA 1
ATOM 1258 C C . SER A 1 167 ? 11.074 9.284 -1.484 1.00 86.31 167 SER A C 1
ATOM 1260 O O . SER A 1 167 ? 11.230 8.674 -2.537 1.00 86.31 167 SER A O 1
ATOM 1262 N N . ILE A 1 168 ? 11.947 10.205 -1.058 1.00 86.81 168 ILE A N 1
ATOM 1263 C CA . ILE A 1 168 ? 13.197 10.520 -1.766 1.00 86.81 168 ILE A CA 1
ATOM 1264 C C . ILE A 1 168 ? 14.204 9.380 -1.594 1.00 86.81 168 ILE A C 1
ATOM 1266 O O . ILE A 1 168 ? 14.792 8.941 -2.579 1.00 86.81 168 ILE A O 1
ATOM 1270 N N . GLY A 1 169 ? 14.384 8.885 -0.365 1.00 83.88 169 GLY A N 1
ATOM 1271 C CA . GLY A 1 169 ? 15.365 7.842 -0.061 1.00 83.88 169 GLY A CA 1
ATOM 1272 C C . GLY A 1 169 ? 15.046 6.484 -0.690 1.00 83.88 169 GLY A C 1
ATOM 1273 O O . GLY A 1 169 ? 15.961 5.754 -1.053 1.00 83.88 169 GLY A O 1
ATOM 1274 N N . LEU A 1 170 ? 13.762 6.153 -0.852 1.00 81.12 170 LEU A N 1
ATOM 1275 C CA . LEU A 1 170 ? 13.306 4.844 -1.338 1.00 81.12 170 LEU A CA 1
ATOM 1276 C C . LEU A 1 170 ? 12.685 4.894 -2.740 1.00 81.12 170 LEU A C 1
ATOM 1278 O O . LEU A 1 170 ? 12.043 3.930 -3.164 1.00 81.12 170 LEU A O 1
ATOM 1282 N N . ARG A 1 171 ? 12.878 5.997 -3.477 1.00 75.75 171 ARG A N 1
ATOM 1283 C CA . ARG A 1 171 ? 12.309 6.205 -4.821 1.00 75.75 171 ARG A CA 1
ATOM 1284 C C . ARG A 1 171 ? 12.592 5.037 -5.767 1.00 75.75 171 ARG A C 1
ATOM 1286 O O . ARG A 1 171 ? 11.691 4.597 -6.479 1.00 75.75 171 ARG A O 1
ATOM 1293 N N . ASP A 1 172 ? 13.822 4.533 -5.751 1.00 72.38 172 ASP A N 1
ATOM 1294 C CA . ASP A 1 172 ? 14.288 3.503 -6.687 1.00 72.38 172 ASP A CA 1
ATOM 1295 C C . ASP A 1 172 ? 13.886 2.077 -6.260 1.00 72.38 172 ASP A C 1
ATOM 1297 O O . ASP A 1 172 ? 14.016 1.131 -7.035 1.00 72.38 172 ASP A O 1
ATOM 1301 N N . LYS A 1 173 ? 13.350 1.920 -5.041 1.00 76.88 173 LYS A N 1
ATOM 1302 C CA . LYS A 1 173 ? 12.937 0.645 -4.427 1.00 76.88 173 LYS A CA 1
ATOM 1303 C C . LYS A 1 173 ? 11.469 0.667 -3.989 1.00 76.88 173 LYS A C 1
ATOM 1305 O O . LYS A 1 173 ? 11.079 0.035 -3.012 1.00 76.88 173 LYS A O 1
ATOM 1310 N N . PHE A 1 174 ? 10.633 1.405 -4.723 1.00 81.81 174 PHE A N 1
ATOM 1311 C CA . PHE A 1 174 ? 9.215 1.577 -4.397 1.00 81.81 174 PHE A CA 1
ATOM 1312 C C . PHE A 1 174 ? 8.466 0.244 -4.234 1.00 81.81 174 PHE A C 1
ATOM 1314 O O . PHE A 1 174 ? 7.654 0.117 -3.324 1.00 81.81 174 PHE A O 1
ATOM 1321 N N . LEU A 1 175 ? 8.757 -0.756 -5.075 1.00 79.50 175 LEU A N 1
ATOM 1322 C CA . LEU A 1 175 ? 8.167 -2.090 -4.927 1.00 79.50 175 LEU A CA 1
ATOM 1323 C C . LEU A 1 175 ? 8.525 -2.744 -3.599 1.00 79.50 175 LEU A C 1
ATOM 1325 O O . LEU A 1 175 ? 7.629 -3.194 -2.902 1.00 79.50 175 LEU A O 1
ATOM 1329 N N . ASP A 1 176 ? 9.809 -2.757 -3.238 1.00 83.25 176 ASP A N 1
ATOM 1330 C CA . ASP A 1 176 ? 10.260 -3.365 -1.987 1.00 83.25 176 ASP A CA 1
ATOM 1331 C C . ASP A 1 176 ? 9.625 -2.651 -0.780 1.00 83.25 176 ASP A C 1
ATOM 1333 O O . ASP A 1 176 ? 9.273 -3.291 0.207 1.00 83.25 176 ASP A O 1
ATOM 1337 N N . LEU A 1 177 ? 9.392 -1.332 -0.867 1.00 86.56 177 LEU A N 1
ATOM 1338 C CA . L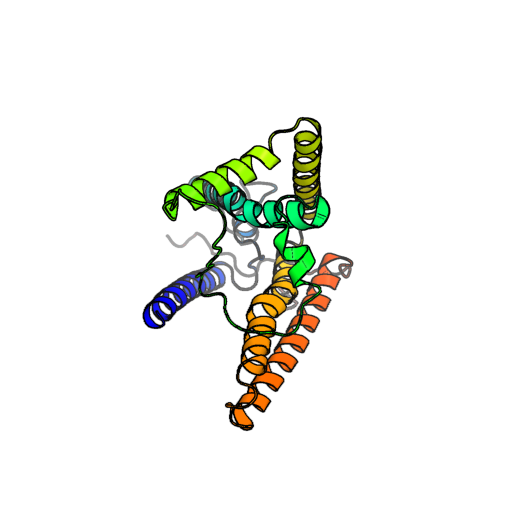EU A 1 177 ? 8.649 -0.583 0.152 1.00 86.56 177 LEU A CA 1
ATOM 1339 C C . LEU A 1 177 ? 7.171 -1.011 0.233 1.00 86.56 177 LEU A C 1
ATOM 1341 O O . LEU A 1 177 ? 6.634 -1.163 1.337 1.00 86.56 177 LEU A O 1
ATOM 1345 N N . VAL A 1 178 ? 6.506 -1.195 -0.913 1.00 87.81 178 VAL A N 1
ATOM 1346 C CA . VAL A 1 178 ? 5.109 -1.661 -0.976 1.00 87.81 178 VAL A CA 1
ATOM 1347 C C . VAL A 1 178 ? 4.993 -3.088 -0.448 1.00 87.81 178 VAL A C 1
ATOM 1349 O O . VAL A 1 178 ? 4.118 -3.349 0.378 1.00 87.81 178 VAL A O 1
ATOM 1352 N N . ASP A 1 179 ? 5.900 -3.979 -0.840 1.00 88.44 179 ASP A N 1
ATOM 1353 C CA . ASP A 1 179 ? 5.936 -5.371 -0.390 1.00 88.44 179 ASP A CA 1
ATOM 1354 C C . ASP A 1 179 ? 6.234 -5.458 1.110 1.00 88.44 179 ASP A C 1
ATOM 1356 O O . ASP A 1 179 ? 5.550 -6.182 1.835 1.00 88.44 179 ASP A O 1
ATOM 1360 N N . PHE A 1 180 ? 7.173 -4.653 1.616 1.00 90.25 180 PHE A N 1
ATOM 1361 C CA . PHE A 1 180 ? 7.448 -4.534 3.049 1.00 90.25 180 PHE A CA 1
ATOM 1362 C C . PHE A 1 180 ? 6.218 -4.056 3.835 1.00 90.25 180 PHE A C 1
ATOM 1364 O O . PHE A 1 180 ? 5.855 -4.639 4.863 1.00 90.25 180 PHE A O 1
ATOM 1371 N N . THR A 1 181 ? 5.543 -3.012 3.347 1.00 90.38 181 THR A N 1
ATOM 1372 C CA . THR A 1 181 ? 4.351 -2.449 4.003 1.00 90.38 181 THR A CA 1
ATOM 1373 C C . THR A 1 181 ? 3.172 -3.418 3.939 1.00 90.38 181 THR A C 1
ATOM 1375 O O . THR A 1 181 ? 2.450 -3.585 4.922 1.00 90.38 181 THR A O 1
ATOM 1378 N N . GLY A 1 182 ? 2.991 -4.108 2.813 1.00 89.06 182 GLY A N 1
ATOM 1379 C CA . GLY A 1 182 ? 1.957 -5.122 2.642 1.00 89.06 182 GLY A CA 1
ATOM 1380 C C . GLY A 1 182 ? 2.185 -6.332 3.546 1.00 89.06 182 GLY A C 1
ATOM 1381 O O . GLY A 1 182 ? 1.284 -6.743 4.277 1.00 89.06 182 GLY A O 1
ATOM 1382 N N . ALA A 1 183 ? 3.408 -6.858 3.573 1.00 90.50 183 ALA A N 1
ATOM 1383 C CA . ALA A 1 183 ? 3.768 -8.008 4.396 1.00 90.50 183 ALA A CA 1
ATOM 1384 C C . ALA A 1 183 ? 3.697 -7.728 5.907 1.00 90.50 183 ALA A C 1
ATOM 1386 O O . ALA A 1 183 ? 3.505 -8.666 6.678 1.00 90.50 183 ALA A O 1
ATOM 1387 N N . SER A 1 184 ? 3.812 -6.467 6.337 1.00 91.31 184 SER A N 1
ATOM 1388 C CA . SER A 1 184 ? 3.734 -6.069 7.750 1.00 91.31 184 SER A CA 1
ATOM 1389 C C . SER A 1 184 ? 2.343 -5.565 8.154 1.00 91.31 184 SER A C 1
ATOM 1391 O O . SER A 1 184 ? 1.663 -6.187 8.968 1.00 91.31 184 SER A O 1
ATOM 1393 N N . ALA A 1 185 ? 1.879 -4.451 7.588 1.00 89.50 185 ALA A N 1
ATOM 1394 C CA . ALA A 1 185 ? 0.651 -3.797 8.028 1.00 89.50 185 ALA A CA 1
ATOM 1395 C C . ALA A 1 185 ? -0.605 -4.589 7.637 1.00 89.50 185 ALA A C 1
ATOM 1397 O O . ALA A 1 185 ? -1.518 -4.725 8.449 1.00 89.50 185 ALA A O 1
ATOM 1398 N N . ILE A 1 186 ? -0.663 -5.151 6.423 1.00 90.94 186 ILE A N 1
ATOM 1399 C CA . ILE A 1 186 ? -1.858 -5.880 5.958 1.00 90.94 186 ILE A CA 1
ATOM 1400 C C . ILE A 1 186 ? -1.961 -7.240 6.653 1.00 90.94 186 ILE A C 1
ATOM 1402 O O . ILE A 1 186 ? -3.055 -7.644 7.047 1.00 90.94 186 ILE A O 1
ATOM 1406 N N . THR A 1 187 ? -0.845 -7.940 6.873 1.00 89.81 187 THR A N 1
ATOM 1407 C CA . THR A 1 187 ? -0.872 -9.223 7.597 1.00 89.81 187 THR A CA 1
ATOM 1408 C C . THR A 1 187 ? -1.347 -9.043 9.037 1.00 89.81 187 THR A C 1
ATOM 1410 O O . THR A 1 187 ? -2.173 -9.826 9.506 1.00 89.81 187 THR A O 1
ATOM 1413 N N . VAL A 1 188 ? -0.924 -7.980 9.725 1.00 89.19 188 VAL A N 1
ATOM 1414 C CA . VAL A 1 188 ? -1.378 -7.694 11.092 1.00 89.19 188 VAL A CA 1
ATOM 1415 C C . VAL A 1 188 ? -2.830 -7.203 11.109 1.00 89.19 188 VAL A C 1
ATOM 1417 O O . VAL A 1 188 ? -3.656 -7.765 11.830 1.00 89.19 188 VAL A O 1
ATOM 1420 N N . CYS A 1 189 ? -3.170 -6.195 10.300 1.00 90.00 189 CYS A N 1
ATOM 1421 C CA . CYS A 1 189 ? -4.479 -5.536 10.346 1.00 90.00 189 CYS A CA 1
ATOM 1422 C C . CYS A 1 189 ? -5.607 -6.340 9.695 1.00 90.00 189 CYS A C 1
ATOM 1424 O O . CYS A 1 189 ? -6.726 -6.336 10.203 1.00 90.00 189 CYS A O 1
ATOM 1426 N N . CYS A 1 190 ? -5.341 -7.014 8.576 1.00 88.25 190 CYS A N 1
ATOM 1427 C CA . CYS A 1 190 ? -6.374 -7.671 7.772 1.00 88.25 190 CYS A CA 1
ATOM 1428 C C . CYS A 1 190 ? -6.428 -9.190 7.967 1.00 88.25 190 CYS A C 1
ATOM 1430 O O . CYS A 1 190 ? -7.457 -9.785 7.654 1.00 88.25 190 CYS A O 1
ATOM 1432 N N . LEU A 1 191 ? -5.365 -9.821 8.482 1.00 88.50 191 LEU A N 1
ATOM 1433 C CA . LEU A 1 191 ? -5.341 -11.270 8.726 1.00 88.50 191 LEU A CA 1
ATOM 1434 C C . LEU A 1 191 ? -5.280 -11.597 10.221 1.00 88.50 191 LEU A C 1
ATOM 1436 O O . LEU A 1 191 ? -6.199 -12.221 10.747 1.00 88.50 191 LEU A O 1
ATOM 1440 N N . ALA A 1 192 ? -4.244 -11.154 10.935 1.00 88.50 192 ALA A N 1
ATOM 1441 C CA . ALA A 1 192 ? -4.037 -11.549 12.327 1.00 88.50 192 ALA A CA 1
ATOM 1442 C C . ALA A 1 192 ? -5.116 -10.981 13.265 1.00 88.50 192 ALA A C 1
ATOM 1444 O O . ALA A 1 192 ? -5.718 -11.733 14.031 1.00 88.50 192 ALA A O 1
ATOM 1445 N N . LEU A 1 193 ? -5.406 -9.677 13.199 1.00 89.81 193 LEU A N 1
ATOM 1446 C CA . LEU A 1 193 ? -6.383 -9.038 14.090 1.00 89.81 193 LEU A CA 1
ATOM 1447 C C . LEU A 1 193 ? -7.818 -9.584 13.925 1.00 89.81 193 LEU A C 1
ATOM 1449 O O . LEU A 1 193 ? -8.411 -9.973 14.931 1.00 89.81 193 LEU A O 1
ATOM 1453 N N . PRO A 1 194 ? -8.390 -9.713 12.711 1.00 90.94 194 PRO A N 1
ATOM 1454 C CA . PRO A 1 194 ? -9.746 -10.243 12.557 1.00 90.94 194 PRO A CA 1
ATOM 1455 C C . PRO A 1 194 ? -9.875 -11.697 13.019 1.00 90.94 194 PRO A C 1
ATOM 1457 O O . PRO A 1 194 ? -10.839 -12.041 13.705 1.00 90.94 194 PRO A O 1
ATOM 1460 N N . ILE A 1 195 ? -8.892 -12.548 12.698 1.00 89.81 195 ILE A N 1
ATOM 1461 C CA . ILE A 1 195 ? -8.926 -13.967 13.076 1.00 89.81 195 ILE A CA 1
ATOM 1462 C C . ILE A 1 195 ? -8.722 -14.125 14.591 1.00 89.81 195 ILE A C 1
ATOM 1464 O O . ILE A 1 195 ? -9.413 -14.921 15.227 1.00 89.81 195 ILE A O 1
ATOM 1468 N N . THR A 1 196 ? -7.832 -13.340 15.207 1.00 88.88 196 THR A N 1
ATOM 1469 C CA . THR A 1 196 ? -7.643 -13.371 16.669 1.00 88.88 196 THR A CA 1
ATOM 1470 C C . THR A 1 196 ? -8.876 -12.875 17.421 1.00 88.88 196 THR A C 1
ATOM 1472 O O . THR A 1 196 ? -9.254 -13.494 18.417 1.00 88.88 196 THR A O 1
ATOM 1475 N N . PHE A 1 197 ? -9.558 -11.828 16.943 1.00 91.00 197 PHE A N 1
ATOM 1476 C CA . PHE A 1 197 ? -10.832 -11.398 17.526 1.00 91.00 197 PHE A CA 1
ATOM 1477 C C . PHE A 1 197 ? -11.932 -12.442 17.357 1.00 91.00 197 PHE A C 1
ATOM 1479 O O . PHE A 1 197 ? -12.649 -12.714 18.319 1.00 91.00 197 PHE A O 1
ATOM 1486 N N . TYR A 1 198 ? -12.025 -13.081 16.191 1.00 88.31 198 TYR A N 1
ATOM 1487 C CA . TYR A 1 198 ? -12.969 -14.174 15.966 1.00 88.31 198 TYR A CA 1
ATOM 1488 C C . TYR A 1 198 ? -12.758 -15.324 16.963 1.00 88.31 198 TYR A C 1
ATOM 1490 O O . TYR A 1 198 ? -13.710 -15.774 17.603 1.00 88.31 198 TYR A O 1
ATOM 1498 N N . LEU A 1 199 ? -11.502 -15.734 17.179 1.00 87.31 199 LEU A N 1
ATOM 1499 C CA . LEU A 1 199 ? -11.168 -16.776 18.154 1.00 87.31 199 LEU A CA 1
ATOM 1500 C C . LEU A 1 199 ? -11.459 -16.334 19.585 1.00 87.31 199 LEU A C 1
ATOM 1502 O O . LEU A 1 199 ? -11.972 -17.128 20.369 1.00 87.31 199 LEU A O 1
ATOM 1506 N N . LYS A 1 200 ? -11.149 -15.079 19.928 1.00 87.94 200 LYS A N 1
ATOM 1507 C CA . LYS A 1 200 ? -11.384 -14.529 21.268 1.00 87.94 200 LYS A CA 1
ATOM 1508 C C . LYS A 1 200 ? -12.870 -14.479 21.616 1.00 87.94 200 LYS A C 1
ATOM 1510 O O . LYS A 1 200 ? -13.230 -14.823 22.738 1.00 87.94 200 LYS A O 1
ATOM 1515 N N . VAL A 1 201 ? -13.709 -14.067 20.669 1.00 90.12 201 VAL A N 1
ATOM 1516 C CA . VAL A 1 201 ? -15.154 -13.909 20.877 1.00 90.12 201 VAL A CA 1
ATOM 1517 C C . VAL A 1 201 ? -15.859 -15.265 20.909 1.00 90.12 201 VAL A C 1
ATOM 1519 O O . VAL A 1 201 ? -16.590 -15.547 21.854 1.00 90.12 201 VAL A O 1
ATOM 1522 N N . PHE A 1 202 ? -15.598 -16.144 19.939 1.00 86.06 202 PHE A N 1
ATOM 1523 C CA . PHE A 1 202 ? -16.332 -17.409 19.794 1.00 86.06 202 PHE A CA 1
ATOM 1524 C C . PHE A 1 202 ? -15.591 -18.620 20.377 1.00 86.06 202 PHE A C 1
ATOM 1526 O O . PHE A 1 202 ? -15.882 -19.769 20.038 1.00 86.06 202 PHE A O 1
ATOM 1533 N N . TRP A 1 203 ? -14.648 -18.398 21.301 1.00 77.06 203 TRP A N 1
ATOM 1534 C CA . TRP A 1 203 ? -13.787 -19.464 21.824 1.00 77.06 203 TRP A CA 1
ATOM 1535 C C . TRP A 1 203 ? -14.569 -20.627 22.425 1.00 77.06 203 TRP A C 1
ATOM 1537 O O . TRP A 1 203 ? -14.070 -21.737 22.418 1.00 77.06 203 TRP A O 1
ATOM 1547 N N . LYS A 1 204 ? -15.764 -20.428 22.986 1.00 80.06 204 LYS A N 1
ATOM 1548 C CA . LYS A 1 204 ? -16.533 -21.533 23.587 1.00 80.06 204 LYS A CA 1
ATOM 1549 C C . LYS A 1 204 ? -17.474 -22.224 22.602 1.00 80.06 204 LYS A C 1
ATOM 1551 O O . LYS A 1 204 ? -17.736 -23.408 22.781 1.00 80.06 204 LYS A O 1
ATOM 1556 N N . GLU A 1 205 ? -17.909 -21.525 21.561 1.00 83.38 205 GLU A N 1
ATOM 1557 C CA . GLU A 1 205 ? -18.925 -22.004 20.615 1.00 83.38 205 GLU A CA 1
ATOM 1558 C C . GLU A 1 205 ? -18.326 -22.728 19.404 1.00 83.38 205 GLU A C 1
ATOM 1560 O O . GLU A 1 205 ? -18.987 -23.560 18.791 1.00 83.38 205 GLU A O 1
ATOM 1565 N N . LEU A 1 206 ? -17.056 -22.465 19.080 1.00 81.38 206 LEU A N 1
ATOM 1566 C CA . LEU A 1 206 ? -16.424 -23.046 17.896 1.00 81.38 206 LEU A CA 1
ATOM 1567 C C . LEU A 1 206 ? -16.049 -24.518 18.093 1.00 81.38 206 LEU A C 1
ATOM 1569 O O . LEU A 1 206 ? -15.452 -24.858 19.116 1.00 81.38 206 LEU A O 1
ATOM 1573 N N . PRO A 1 207 ? -16.272 -25.398 17.113 1.00 88.69 207 PRO A N 1
ATOM 1574 C CA . PRO A 1 207 ? -15.761 -26.759 17.167 1.00 88.69 207 PRO A CA 1
ATOM 1575 C C . PRO A 1 207 ? -14.224 -26.782 17.070 1.00 88.69 207 PRO A C 1
ATOM 1577 O O . PRO A 1 207 ? -13.592 -25.892 16.500 1.00 88.69 207 PRO A O 1
ATOM 1580 N N . ALA A 1 208 ? -13.593 -27.811 17.645 1.00 85.69 208 ALA A N 1
ATOM 1581 C CA . ALA A 1 208 ? -12.134 -27.864 17.795 1.00 85.69 208 ALA A CA 1
ATOM 1582 C C . ALA A 1 208 ? -11.366 -27.798 16.459 1.00 85.69 208 ALA A C 1
ATOM 1584 O O . ALA A 1 208 ? -10.271 -27.239 16.417 1.00 85.69 208 ALA A O 1
ATOM 1585 N N . TYR A 1 209 ? -11.943 -28.311 15.365 1.00 88.94 209 TYR A N 1
ATOM 1586 C CA . TYR A 1 209 ? -11.303 -28.289 14.047 1.00 88.94 209 TYR A CA 1
ATOM 1587 C C . TYR A 1 209 ? -11.160 -26.862 13.487 1.00 88.94 209 TYR A C 1
ATOM 1589 O O . TYR A 1 209 ? -10.096 -26.524 12.976 1.00 88.94 209 TYR A O 1
ATOM 1597 N N . GLU A 1 210 ? -12.162 -25.991 13.648 1.00 87.38 210 GLU A N 1
ATOM 1598 C CA . GLU A 1 210 ? -12.107 -24.600 13.153 1.00 87.38 210 GLU A CA 1
ATOM 1599 C C . GLU A 1 210 ? -11.071 -23.781 13.912 1.00 87.38 210 GLU A C 1
ATOM 1601 O O . GLU A 1 210 ? -10.334 -22.997 13.316 1.00 87.38 210 GLU A O 1
ATOM 1606 N N . ARG A 1 211 ? -10.947 -24.022 15.221 1.00 87.06 211 ARG A N 1
ATOM 1607 C CA . ARG A 1 211 ? -9.930 -23.371 16.057 1.00 87.06 211 ARG A CA 1
ATOM 1608 C C . ARG A 1 211 ? -8.521 -23.748 15.609 1.00 87.06 211 ARG A C 1
ATOM 1610 O O . ARG A 1 211 ? -7.672 -22.872 15.478 1.00 87.06 211 ARG A O 1
ATOM 1617 N N . ILE A 1 212 ? -8.280 -25.036 15.353 1.00 90.19 212 ILE A N 1
ATOM 1618 C CA . ILE A 1 212 ? -6.975 -25.527 14.891 1.00 90.19 212 ILE A CA 1
ATOM 1619 C C . ILE A 1 212 ? -6.638 -24.934 13.521 1.00 90.19 212 ILE A C 1
ATOM 1621 O O . ILE A 1 212 ? -5.532 -24.428 13.339 1.00 90.19 212 ILE A O 1
ATOM 1625 N N . VAL A 1 213 ? -7.589 -24.939 12.581 1.00 91.00 213 VAL A N 1
ATOM 1626 C CA . VAL A 1 213 ? -7.386 -24.367 11.241 1.00 91.00 213 VAL A CA 1
ATOM 1627 C C . VAL A 1 213 ? -7.093 -22.870 11.324 1.00 91.00 213 VAL A C 1
ATOM 1629 O O . VAL A 1 213 ? -6.141 -22.406 10.705 1.00 91.00 213 VAL A O 1
ATOM 1632 N N . ALA A 1 214 ? -7.842 -22.112 12.123 1.00 88.38 214 ALA A N 1
ATOM 1633 C CA . ALA A 1 214 ? -7.625 -20.676 12.264 1.00 88.38 214 ALA A CA 1
ATOM 1634 C C . ALA A 1 214 ? -6.267 -20.334 12.903 1.00 88.38 214 ALA A C 1
ATOM 1636 O O . ALA A 1 214 ? -5.579 -19.428 12.431 1.00 88.38 214 ALA A O 1
ATOM 1637 N N . ILE A 1 215 ? -5.842 -21.083 13.929 1.00 89.62 215 ILE A N 1
ATOM 1638 C CA . ILE A 1 215 ? -4.507 -20.932 14.534 1.00 89.62 215 ILE A CA 1
ATOM 1639 C C . ILE A 1 215 ? -3.418 -21.253 13.507 1.00 89.62 215 ILE A C 1
ATOM 1641 O O . ILE A 1 215 ? -2.454 -20.500 13.376 1.00 89.62 215 ILE A O 1
ATOM 1645 N N . LEU A 1 216 ? -3.580 -22.338 12.747 1.00 92.94 216 LEU A N 1
ATOM 1646 C CA . LEU A 1 216 ? -2.640 -22.729 11.700 1.00 92.94 216 LEU A CA 1
ATOM 1647 C C . LEU A 1 216 ? -2.525 -21.642 10.624 1.00 92.94 216 LEU A C 1
ATOM 1649 O O . LEU A 1 216 ? -1.411 -21.292 10.238 1.00 92.94 216 LEU A O 1
ATOM 1653 N N . VAL A 1 217 ? -3.645 -21.065 10.182 1.00 91.88 217 VAL A N 1
ATOM 1654 C CA . VAL A 1 217 ? -3.654 -19.964 9.207 1.00 91.88 217 VAL A CA 1
ATOM 1655 C C . VAL A 1 217 ? -2.899 -18.749 9.746 1.00 91.88 217 VAL A C 1
ATOM 1657 O O . VAL A 1 217 ? -2.048 -18.219 9.035 1.00 91.88 217 VAL A O 1
ATOM 1660 N N . ILE A 1 218 ? -3.127 -18.344 11.003 1.00 92.06 218 ILE A N 1
ATOM 1661 C CA . ILE A 1 218 ? -2.372 -17.241 11.626 1.00 92.06 218 ILE A CA 1
ATOM 1662 C C . ILE A 1 218 ? -0.868 -17.538 11.612 1.00 92.06 218 ILE A C 1
ATOM 1664 O O . ILE A 1 218 ? -0.081 -16.675 11.228 1.00 92.06 218 ILE A O 1
ATOM 1668 N N . ILE A 1 219 ? -0.465 -18.751 12.002 1.00 92.62 219 ILE A N 1
ATOM 1669 C CA . ILE A 1 219 ? 0.949 -19.141 12.060 1.00 92.62 219 ILE A CA 1
ATOM 1670 C C . ILE A 1 219 ? 1.581 -19.094 10.665 1.00 92.62 219 ILE A C 1
ATOM 1672 O O . ILE A 1 219 ? 2.620 -18.459 10.493 1.00 92.62 219 ILE A O 1
ATOM 1676 N N . ILE A 1 220 ? 0.954 -19.712 9.660 1.00 93.12 220 ILE A N 1
ATOM 1677 C CA . ILE A 1 220 ? 1.492 -19.735 8.292 1.00 93.12 220 ILE A CA 1
ATOM 1678 C C . ILE A 1 220 ? 1.568 -18.319 7.719 1.00 93.12 220 ILE A C 1
ATOM 1680 O O . ILE A 1 220 ? 2.620 -17.924 7.220 1.00 93.12 220 ILE A O 1
ATOM 1684 N N . CYS A 1 221 ? 0.494 -17.533 7.825 1.00 90.44 221 CYS A N 1
ATOM 1685 C CA . CYS A 1 221 ? 0.485 -16.157 7.335 1.00 90.44 221 CYS A CA 1
ATOM 1686 C C . CYS A 1 221 ? 1.521 -15.287 8.055 1.00 90.44 221 CYS A C 1
ATOM 1688 O O . CYS A 1 221 ? 2.151 -14.453 7.411 1.00 90.44 221 CYS A O 1
ATOM 1690 N N . SER A 1 222 ? 1.748 -15.500 9.355 1.00 90.25 222 SER A N 1
ATOM 1691 C CA . SER A 1 222 ? 2.787 -14.786 10.100 1.00 90.25 222 SER A CA 1
ATOM 1692 C C . SER A 1 222 ? 4.192 -15.189 9.657 1.00 90.25 222 SER A C 1
ATOM 1694 O O . SER A 1 222 ? 5.037 -14.312 9.516 1.00 90.25 222 SER A O 1
ATOM 1696 N N . ILE A 1 223 ? 4.460 -16.476 9.413 1.00 92.50 223 ILE A N 1
ATOM 1697 C CA . ILE A 1 2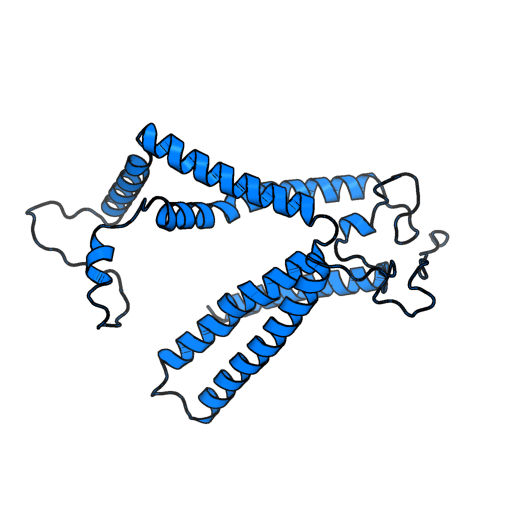23 ? 5.775 -16.939 8.937 1.00 92.50 223 ILE A CA 1
ATOM 1698 C C . ILE A 1 223 ? 6.058 -16.373 7.544 1.00 92.50 223 ILE A C 1
ATOM 1700 O O . ILE A 1 223 ? 7.124 -15.800 7.319 1.00 92.50 223 ILE A O 1
ATOM 1704 N N . VAL A 1 224 ? 5.097 -16.494 6.626 1.00 91.19 224 VAL A N 1
ATOM 1705 C CA . VAL A 1 224 ? 5.229 -15.985 5.253 1.00 91.19 224 VAL A CA 1
ATOM 1706 C C . VAL A 1 224 ? 5.341 -14.458 5.250 1.00 91.19 224 VAL A C 1
ATOM 1708 O O . VAL A 1 224 ? 6.211 -13.916 4.574 1.00 91.19 224 VAL A O 1
ATOM 1711 N N . GLY A 1 225 ? 4.532 -13.761 6.053 1.00 89.81 225 GLY A N 1
ATOM 1712 C CA . GLY A 1 225 ? 4.607 -12.308 6.216 1.00 89.81 225 GLY A CA 1
ATOM 1713 C C . GLY A 1 225 ? 5.965 -11.850 6.749 1.00 89.81 225 GLY A C 1
ATOM 1714 O O . GLY A 1 225 ? 6.598 -10.986 6.150 1.00 89.81 225 GLY A O 1
ATOM 1715 N N . CYS A 1 226 ? 6.471 -12.483 7.813 1.00 89.94 226 CYS A N 1
ATOM 1716 C CA . CYS A 1 226 ? 7.803 -12.195 8.349 1.00 89.94 226 CYS A CA 1
ATOM 1717 C C . CYS A 1 226 ? 8.910 -12.468 7.324 1.00 89.94 226 CYS A C 1
ATOM 1719 O O . CYS A 1 226 ? 9.842 -11.675 7.215 1.00 89.94 226 CYS A O 1
ATOM 1721 N N . TYR A 1 227 ? 8.811 -13.561 6.562 1.00 91.50 227 TYR A N 1
ATOM 1722 C CA . TYR A 1 227 ? 9.779 -13.888 5.517 1.00 91.50 227 TYR A CA 1
ATOM 1723 C C . TYR A 1 227 ? 9.846 -12.796 4.442 1.00 91.50 227 TYR A C 1
ATOM 1725 O O . TYR A 1 227 ? 10.929 -12.276 4.170 1.00 91.50 227 TYR A O 1
ATOM 1733 N N . VAL A 1 228 ? 8.697 -12.404 3.878 1.00 89.06 228 VAL A N 1
ATOM 1734 C CA . VAL A 1 228 ? 8.632 -11.360 2.842 1.00 89.06 228 VAL A CA 1
ATOM 1735 C C . VAL A 1 228 ? 9.076 -10.010 3.402 1.00 89.06 228 VAL A C 1
ATOM 1737 O O . VAL A 1 228 ? 9.842 -9.307 2.751 1.00 89.06 228 VAL A O 1
ATOM 1740 N N . MET A 1 229 ? 8.682 -9.674 4.633 1.00 89.62 229 MET A N 1
ATOM 1741 C CA . MET A 1 229 ? 9.114 -8.449 5.309 1.00 89.62 229 MET A CA 1
ATOM 1742 C C . MET A 1 229 ? 10.642 -8.389 5.466 1.00 89.62 229 MET A C 1
ATOM 1744 O O . MET A 1 229 ? 11.241 -7.347 5.208 1.00 89.62 229 MET A O 1
ATOM 1748 N N . ILE A 1 230 ? 11.291 -9.492 5.857 1.00 87.81 230 ILE A N 1
ATOM 1749 C CA . ILE A 1 230 ? 12.756 -9.551 5.977 1.00 87.81 230 ILE A CA 1
ATOM 1750 C C . ILE A 1 230 ? 13.412 -9.464 4.597 1.00 87.81 230 ILE A C 1
ATOM 1752 O O . ILE A 1 230 ? 14.380 -8.727 4.438 1.00 87.81 230 ILE A O 1
ATOM 1756 N N . TYR A 1 231 ? 12.900 -10.192 3.604 1.00 86.19 231 TYR A N 1
ATOM 1757 C CA . TYR A 1 231 ? 13.450 -10.183 2.249 1.00 86.19 231 TYR A CA 1
ATOM 1758 C C . TYR A 1 231 ? 13.382 -8.785 1.617 1.00 86.19 231 TYR A C 1
ATOM 1760 O O . TYR A 1 231 ? 14.411 -8.232 1.228 1.00 86.19 231 TYR A O 1
ATOM 1768 N N . ALA A 1 232 ? 12.195 -8.175 1.617 1.00 85.12 232 ALA A N 1
ATOM 1769 C CA . ALA A 1 232 ? 11.985 -6.822 1.116 1.00 85.12 232 ALA A CA 1
ATOM 1770 C C . ALA A 1 232 ? 12.793 -5.796 1.927 1.00 85.12 232 ALA A C 1
ATOM 1772 O O . ALA A 1 232 ? 13.447 -4.932 1.357 1.00 85.12 232 ALA A O 1
ATOM 1773 N N . GLY A 1 233 ? 12.837 -5.932 3.258 1.00 83.50 233 GLY A N 1
ATOM 1774 C CA . GLY A 1 233 ? 13.618 -5.051 4.128 1.00 83.50 233 GLY A CA 1
ATOM 1775 C C . GLY A 1 233 ? 15.125 -5.108 3.858 1.00 83.50 233 GLY A C 1
ATOM 1776 O O . GLY A 1 233 ? 15.786 -4.071 3.856 1.00 83.50 233 GLY A O 1
ATOM 1777 N N . LYS A 1 234 ? 15.679 -6.294 3.577 1.00 82.88 234 LYS A N 1
ATOM 1778 C CA . LYS A 1 234 ? 17.089 -6.429 3.180 1.00 82.88 234 LYS A CA 1
ATOM 1779 C C . LYS A 1 234 ? 17.355 -5.710 1.858 1.00 82.88 234 LYS A C 1
ATOM 1781 O O . LYS A 1 234 ? 18.275 -4.901 1.806 1.00 82.88 234 LYS A O 1
ATOM 1786 N N . ASN A 1 235 ? 16.506 -5.910 0.851 1.00 79.00 235 ASN A N 1
ATOM 1787 C CA . ASN A 1 235 ? 16.618 -5.208 -0.433 1.00 79.00 235 ASN A CA 1
ATOM 1788 C C . ASN A 1 235 ? 16.466 -3.682 -0.302 1.00 79.00 235 ASN A C 1
ATOM 1790 O O . ASN A 1 235 ? 17.053 -2.936 -1.087 1.00 79.00 235 ASN A O 1
ATOM 1794 N N . LEU A 1 236 ? 15.699 -3.224 0.694 1.00 78.12 236 LEU A N 1
ATOM 1795 C CA . LEU A 1 236 ? 15.402 -1.815 0.939 1.00 78.12 236 LEU A CA 1
ATOM 1796 C C . LEU A 1 236 ? 16.536 -1.071 1.663 1.00 78.12 236 LEU A C 1
ATOM 1798 O O . LEU A 1 236 ? 16.807 0.082 1.338 1.00 78.12 236 LEU A O 1
ATOM 1802 N N . PHE A 1 237 ? 17.192 -1.712 2.640 1.00 78.25 237 PHE A N 1
ATOM 1803 C CA . PHE A 1 237 ? 18.182 -1.060 3.513 1.00 78.25 237 PHE A CA 1
ATOM 1804 C C . PHE A 1 237 ? 19.637 -1.488 3.271 1.00 78.25 237 PHE A C 1
ATOM 1806 O O . PHE A 1 237 ? 20.544 -0.767 3.685 1.00 78.25 237 PHE A O 1
ATOM 1813 N N . ASN A 1 238 ? 19.884 -2.633 2.627 1.00 75.06 238 ASN A N 1
ATOM 1814 C CA . ASN A 1 238 ? 21.232 -3.112 2.309 1.00 75.06 238 ASN A CA 1
ATOM 1815 C C . ASN A 1 238 ? 21.224 -3.951 1.013 1.00 75.06 238 ASN A C 1
ATOM 1817 O O . ASN A 1 238 ? 21.231 -5.182 1.087 1.00 75.06 238 ASN A O 1
ATOM 1821 N N . PRO A 1 239 ? 21.143 -3.305 -0.165 1.00 65.88 239 PRO A N 1
ATOM 1822 C CA . PRO A 1 239 ? 21.073 -4.016 -1.435 1.00 65.88 239 PRO A CA 1
ATOM 1823 C C . PRO A 1 239 ? 22.386 -4.759 -1.717 1.00 65.88 239 PRO A C 1
ATOM 1825 O O . PRO A 1 239 ? 23.461 -4.159 -1.693 1.00 65.88 239 PRO A O 1
ATOM 1828 N N . ASP A 1 240 ? 22.296 -6.053 -2.029 1.00 57.62 240 ASP A N 1
ATOM 1829 C CA . ASP A 1 240 ? 23.438 -6.830 -2.512 1.00 57.62 240 ASP A CA 1
ATOM 1830 C C . ASP A 1 240 ? 23.917 -6.257 -3.865 1.00 57.62 240 ASP A C 1
ATOM 1832 O O . ASP A 1 240 ? 23.114 -5.889 -4.724 1.00 57.62 240 ASP A O 1
ATOM 1836 N N . THR A 1 241 ? 25.235 -6.148 -4.058 1.00 54.03 241 THR A N 1
ATOM 1837 C CA . THR A 1 241 ? 25.893 -5.371 -5.131 1.00 54.03 241 THR A CA 1
ATOM 1838 C C . THR A 1 241 ? 25.719 -5.901 -6.563 1.00 54.03 241 THR A C 1
ATOM 1840 O O . THR A 1 241 ? 26.316 -5.347 -7.482 1.00 54.03 241 THR A O 1
ATOM 1843 N N . GLU A 1 242 ? 24.903 -6.929 -6.793 1.00 54.69 242 GLU A N 1
ATOM 1844 C CA . GLU A 1 242 ? 24.681 -7.517 -8.120 1.00 54.69 242 GLU A CA 1
ATOM 1845 C C . GLU A 1 242 ? 23.193 -7.564 -8.479 1.00 54.69 242 GLU A C 1
ATOM 1847 O O . GLU A 1 242 ? 22.536 -8.601 -8.423 1.00 54.69 242 GLU A O 1
ATOM 1852 N N . THR A 1 243 ? 22.630 -6.418 -8.861 1.00 53.31 243 THR A N 1
ATOM 1853 C CA . THR A 1 243 ? 21.278 -6.369 -9.433 1.00 53.31 243 THR A CA 1
ATOM 1854 C C . THR A 1 243 ? 21.334 -6.419 -10.952 1.00 53.31 243 THR A C 1
ATOM 1856 O O . THR A 1 243 ? 21.593 -5.412 -11.609 1.00 53.31 243 THR A O 1
ATOM 1859 N N . ALA A 1 244 ? 21.025 -7.594 -11.500 1.00 50.88 244 ALA A N 1
ATOM 1860 C CA . ALA A 1 244 ? 20.514 -7.732 -12.857 1.00 50.88 244 ALA A CA 1
ATOM 1861 C C . ALA A 1 244 ? 19.370 -6.730 -13.104 1.00 50.88 244 ALA A C 1
ATOM 1863 O O . ALA A 1 244 ? 18.489 -6.564 -12.256 1.00 50.88 244 ALA A O 1
ATOM 1864 N N . THR A 1 245 ? 19.359 -6.083 -14.271 1.00 55.50 245 THR A N 1
ATOM 1865 C CA . THR A 1 245 ? 18.319 -5.119 -14.677 1.00 55.50 245 THR A CA 1
ATOM 1866 C C . THR A 1 245 ? 16.931 -5.772 -14.768 1.00 55.50 245 THR A C 1
ATOM 1868 O O . THR A 1 245 ? 15.924 -5.108 -14.524 1.00 55.50 245 THR A O 1
ATOM 1871 N N . PHE A 1 246 ? 16.874 -7.085 -15.031 1.00 55.59 246 PHE A N 1
ATOM 1872 C CA . PHE A 1 246 ? 15.645 -7.884 -15.060 1.00 55.59 246 PHE A CA 1
ATOM 1873 C C . PHE A 1 246 ? 15.769 -9.158 -14.202 1.00 55.59 246 PHE A C 1
ATOM 1875 O O . PHE A 1 246 ? 16.064 -10.230 -14.730 1.00 55.59 246 PHE A O 1
ATOM 1882 N N . PRO A 1 247 ? 15.525 -9.091 -12.881 1.00 57.53 247 PRO A N 1
ATOM 1883 C CA . PRO A 1 247 ? 15.772 -10.211 -11.964 1.00 57.53 247 PRO A CA 1
ATOM 1884 C C . PRO A 1 247 ? 14.853 -11.423 -12.193 1.00 57.53 247 PRO A C 1
ATOM 1886 O O . PRO A 1 247 ? 15.190 -12.536 -11.803 1.00 57.53 247 PRO A O 1
ATOM 1889 N N . TYR A 1 248 ? 13.709 -11.224 -12.853 1.00 57.75 248 TYR A N 1
ATOM 1890 C CA . TYR A 1 248 ? 12.736 -12.279 -13.164 1.00 57.75 248 TYR A CA 1
ATOM 1891 C C . TYR A 1 248 ? 12.976 -12.958 -14.524 1.00 57.75 248 TYR A C 1
ATOM 1893 O O . TYR A 1 248 ? 12.223 -13.854 -14.911 1.00 57.75 248 TYR A O 1
ATOM 1901 N N . CYS A 1 249 ? 14.007 -12.538 -15.264 1.00 56.25 249 CYS A N 1
ATOM 1902 C CA . CYS A 1 249 ? 14.402 -13.129 -16.539 1.00 56.25 249 CYS A CA 1
ATOM 1903 C C . CYS A 1 249 ? 15.445 -14.244 -16.358 1.00 56.25 249 CYS A C 1
ATOM 1905 O O . CYS A 1 249 ? 16.180 -14.288 -15.369 1.00 56.25 249 CYS A O 1
ATOM 1907 N N . SER A 1 250 ? 15.541 -15.136 -17.352 1.00 52.09 250 SER A N 1
ATOM 1908 C CA . SER A 1 250 ? 16.648 -16.095 -17.460 1.00 52.09 250 SER A CA 1
ATOM 1909 C C . SER A 1 250 ? 17.998 -15.368 -17.499 1.00 52.09 250 SER A C 1
ATOM 1911 O O . SER A 1 250 ? 18.069 -14.240 -17.978 1.00 52.09 250 SER A O 1
ATOM 1913 N N . VAL A 1 251 ? 19.069 -16.019 -17.026 1.00 58.31 251 VAL A N 1
ATOM 1914 C CA . VAL A 1 251 ? 20.415 -15.420 -16.870 1.00 58.31 251 VAL A CA 1
ATOM 1915 C C . VAL A 1 251 ? 20.965 -14.733 -18.130 1.00 58.31 251 VAL A C 1
ATOM 1917 O O . VAL A 1 251 ? 21.671 -13.741 -18.011 1.00 58.31 251 VAL A O 1
ATOM 1920 N N . GLU A 1 252 ? 20.592 -15.183 -19.332 1.00 53.62 252 GLU A N 1
ATOM 1921 C CA . GLU A 1 252 ? 20.963 -14.525 -20.600 1.00 53.62 252 GLU A CA 1
ATOM 1922 C C . GLU A 1 252 ? 20.238 -13.188 -20.849 1.00 53.62 252 GLU A C 1
ATOM 1924 O O . GLU A 1 252 ? 20.790 -12.306 -21.494 1.00 53.62 252 GLU A O 1
ATOM 1929 N N . ASN A 1 253 ? 19.029 -13.001 -20.311 1.00 51.84 253 ASN A N 1
ATOM 1930 C CA . ASN A 1 253 ? 18.158 -11.840 -20.563 1.00 51.84 253 ASN A CA 1
ATOM 1931 C C . ASN A 1 253 ? 18.052 -10.901 -19.347 1.00 51.84 253 ASN A C 1
ATOM 1933 O O . ASN A 1 253 ? 17.131 -10.086 -19.240 1.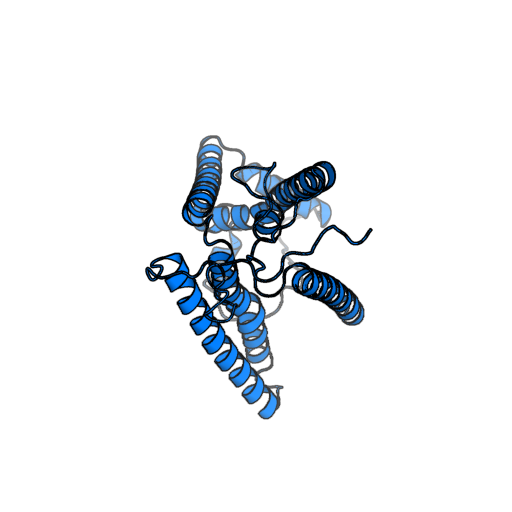00 51.84 253 ASN A O 1
ATOM 1937 N N . GLN A 1 254 ? 18.971 -11.055 -18.393 1.00 58.28 254 GLN A N 1
ATOM 1938 C CA . GLN A 1 254 ? 19.035 -10.270 -17.162 1.00 58.28 254 GLN A CA 1
ATOM 1939 C C . GLN A 1 254 ? 19.576 -8.848 -17.381 1.00 58.28 254 GLN A C 1
ATOM 1941 O O . GLN A 1 254 ? 19.295 -7.968 -16.567 1.00 58.28 254 GLN A O 1
ATOM 1946 N N . MET A 1 255 ? 20.302 -8.624 -18.484 1.00 53.59 255 MET A N 1
ATOM 1947 C CA . MET A 1 255 ? 20.961 -7.351 -18.814 1.00 53.59 255 MET A CA 1
ATOM 1948 C C . MET A 1 255 ? 20.425 -6.690 -20.098 1.00 53.59 255 MET A C 1
ATOM 1950 O O . MET A 1 255 ? 20.540 -5.476 -20.234 1.00 53.59 255 MET A O 1
ATOM 1954 N N . GLU A 1 256 ? 19.804 -7.445 -21.017 1.00 54.03 256 GLU A N 1
ATOM 1955 C CA . GLU A 1 256 ? 19.323 -6.932 -22.313 1.00 54.03 256 GLU A CA 1
ATOM 1956 C C . GLU A 1 256 ? 17.827 -7.236 -22.566 1.00 54.03 256 GLU A C 1
ATOM 1958 O O . GLU A 1 256 ? 17.321 -8.285 -22.151 1.00 54.03 256 GLU A O 1
ATOM 1963 N N . PRO A 1 257 ? 17.079 -6.328 -23.233 1.00 55.09 257 PRO A N 1
ATOM 1964 C CA . PRO A 1 257 ? 15.671 -6.525 -23.574 1.00 55.09 257 PRO A CA 1
ATOM 1965 C C . PRO A 1 257 ? 15.471 -7.654 -24.602 1.00 55.09 257 PRO A C 1
ATOM 1967 O O . PRO A 1 257 ? 15.903 -7.526 -25.742 1.00 55.09 257 PRO A O 1
ATOM 1970 N N . TYR A 1 258 ? 14.783 -8.745 -24.233 1.00 51.38 258 TYR A N 1
ATOM 1971 C CA . TYR A 1 258 ? 14.514 -9.870 -25.151 1.00 51.38 258 TYR A CA 1
ATOM 1972 C C . TYR A 1 258 ? 13.295 -9.607 -26.049 1.00 51.38 258 TYR A C 1
ATOM 1974 O O . TYR A 1 258 ? 13.234 -10.077 -27.185 1.00 51.38 258 TYR A O 1
ATOM 1982 N N . TYR A 1 259 ? 12.308 -8.848 -25.559 1.00 51.84 259 TYR A N 1
ATOM 1983 C CA . TYR A 1 259 ? 11.069 -8.584 -26.291 1.00 51.84 259 TYR A CA 1
ATOM 1984 C C . TYR A 1 259 ? 11.041 -7.158 -26.845 1.00 51.84 259 TYR A C 1
ATOM 1986 O O . TYR A 1 259 ? 10.612 -6.222 -26.177 1.00 51.84 259 TYR A O 1
ATOM 1994 N N . VAL A 1 260 ? 11.459 -6.998 -28.102 1.00 54.66 260 VAL A N 1
ATOM 1995 C CA . VAL A 1 260 ? 11.225 -5.777 -28.885 1.00 54.66 260 VAL A CA 1
ATOM 1996 C C . VAL A 1 260 ? 10.013 -6.025 -29.775 1.00 54.66 260 VAL A C 1
ATOM 1998 O O . VAL A 1 260 ? 10.086 -6.786 -30.744 1.00 54.66 260 VAL A O 1
ATOM 2001 N N . ARG A 1 261 ? 8.870 -5.400 -29.466 1.00 47.38 261 ARG A N 1
ATOM 2002 C CA . ARG A 1 261 ? 7.700 -5.461 -30.354 1.00 47.38 261 ARG A CA 1
ATOM 2003 C C . ARG A 1 261 ? 8.036 -4.712 -31.646 1.00 47.38 261 ARG A C 1
ATOM 2005 O O . ARG A 1 261 ? 8.006 -3.486 -31.678 1.00 47.38 261 ARG A O 1
ATOM 2012 N N . ASN A 1 262 ? 8.365 -5.454 -32.701 1.00 45.62 262 ASN A N 1
ATOM 2013 C CA . ASN A 1 262 ? 8.733 -4.880 -33.989 1.00 45.62 262 ASN A CA 1
ATOM 2014 C C . ASN A 1 262 ? 7.540 -4.101 -34.576 1.00 45.62 262 ASN A C 1
ATOM 2016 O O . ASN A 1 262 ? 6.485 -4.671 -34.860 1.00 45.62 262 ASN A O 1
ATOM 2020 N N . SER A 1 263 ? 7.694 -2.788 -34.739 1.00 46.59 263 SER A N 1
ATOM 2021 C CA . SER A 1 263 ? 6.652 -1.855 -35.191 1.00 46.59 263 SER A CA 1
ATOM 2022 C C . SER A 1 263 ? 6.383 -1.902 -36.704 1.00 46.59 263 SER A C 1
ATOM 2024 O O . SER A 1 263 ? 5.767 -0.993 -37.247 1.00 46.59 263 SER A O 1
ATOM 2026 N N . THR A 1 264 ? 6.812 -2.958 -37.402 1.00 42.00 264 THR A N 1
ATOM 2027 C CA . THR A 1 264 ? 6.649 -3.121 -38.860 1.00 42.00 264 THR A CA 1
ATOM 2028 C C . THR A 1 264 ? 5.408 -3.915 -39.284 1.00 42.00 264 THR A C 1
ATOM 2030 O O . THR A 1 264 ? 5.281 -4.259 -40.454 1.00 42.00 264 THR A O 1
ATOM 2033 N N . SER A 1 265 ? 4.467 -4.195 -38.377 1.00 39.75 265 SER A N 1
ATOM 2034 C CA . SER A 1 265 ? 3.181 -4.822 -38.729 1.00 39.75 265 SER A CA 1
ATOM 2035 C C . SER A 1 265 ? 1.989 -3.944 -38.345 1.00 39.75 265 SER A C 1
ATOM 2037 O O . SER A 1 265 ? 1.229 -4.239 -37.424 1.00 39.75 265 SER A O 1
ATOM 2039 N N . SER A 1 266 ? 1.841 -2.848 -39.085 1.00 36.12 266 SER A N 1
ATOM 2040 C CA . SER A 1 266 ? 0.566 -2.167 -39.330 1.00 36.12 266 SER A CA 1
ATOM 2041 C C . SER A 1 266 ? 0.628 -1.481 -40.683 1.00 36.12 266 SER A C 1
ATOM 2043 O O . SER A 1 266 ? 1.579 -0.683 -40.847 1.00 36.12 266 SER A O 1
#

Solvent-accessible surface area (backbone atoms only — not comparable to full-atom values): 15639 Å² total; per-residue (Å²): 113,70,68,58,53,52,53,53,53,50,52,51,51,51,53,53,48,52,51,50,53,52,49,40,75,73,42,50,62,64,61,49,88,50,60,73,67,33,58,39,28,87,89,46,80,89,44,54,11,77,49,53,40,74,67,63,66,68,62,52,52,52,50,55,51,52,50,49,55,50,49,57,58,47,49,64,63,64,50,48,62,57,49,54,50,48,39,35,72,75,71,51,49,92,63,60,80,68,53,74,63,46,71,79,52,86,80,75,95,71,84,82,71,92,72,84,85,76,90,87,73,95,82,76,91,69,52,75,67,52,54,50,48,51,50,53,50,50,60,53,47,68,61,66,39,77,70,53,40,52,52,54,52,50,51,54,50,49,54,50,51,51,55,50,51,50,51,66,75,39,56,94,41,50,58,36,54,50,48,24,45,46,28,48,55,45,40,44,63,70,46,42,49,55,52,52,50,51,48,68,73,40,59,85,78,54,58,72,67,61,54,52,51,53,52,49,49,47,50,52,52,49,52,53,21,51,50,46,25,52,53,25,43,40,59,66,76,58,62,71,94,77,75,54,83,18,80,75,36,59,87,87,42,15,83,49,79,84,64,56,71,74,85,83,82,124

Mean predicted aligned error: 14.1 Å

InterPro domains:
  IPR013057 Amino acid transporter, transmembrane domain [PF01490] (2-232)

Nearest PDB structures (foldseek):
  1c0v-assembly1_A  TM=5.692E-01  e=9.990E+00  Escherichia coli

Organism: Phytophthora nicotianae (NCBI:txid4792)

Sequence (266 aa):
MPRIILVSLGAGSAFFLAIAIAGYAAGGCQLSGNLLFSVVNIADPTTASALGFIPNRGAVIMAYLFMQVHIVIAFSTVIQPPFYMAERFILGMHKTTTEIEKLSTVADLSTPDLEYNVSNTPGVTLTAEQQRKEKEEEELSEYQGAGTVLRYVTLRLCIIAVLVAVSIGLRDKFLDLVDFTGASAITVCCLALPITFYLKVFWKELPAYERIVAILVIIICSIVGCYVMIYAGKNLFNPDTETATFPYCSVENQMEPYYVRNSTSS

Secondary structure (DSSP, 8-state):
-HHHHHHHHHHHHHHHHHHHHHHHHHHGGG--S-HHHHHS-SS-TTS--TTS----HHHHHHHHHHHHHHHHHHHHHHSHHHHHHHIIIII-TT--THHHHHTT---------S------SSS----HHHHHHHHHHHHHHHT--HHHHHHHHHHHHHHHHHHHHHHHHTGGGHHHHHHHHIIIIIIIIIIIHHHHHHHHHSTTTS-HHHHHHHHHHHHHHHHHHHHHHHHHHHHHHS--S---S-TTS-GGGSSS------TT--